Protein AF-A0A9J6AZJ3-F1 (afdb_monomer_lite)

Organism: Solanum commersonii (NCBI:txid4109)

Structure (mmCIF, N/CA/C/O backbone):
data_AF-A0A9J6AZJ3-F1
#
_entry.id   AF-A0A9J6AZJ3-F1
#
loop_
_atom_site.group_PDB
_atom_site.id
_atom_site.type_symbol
_atom_site.label_atom_id
_atom_site.label_alt_id
_atom_site.label_comp_id
_atom_site.label_asym_id
_atom_site.label_entity_id
_atom_site.label_seq_id
_atom_site.pdbx_PDB_ins_code
_atom_site.Cartn_x
_atom_site.Cartn_y
_atom_site.Cartn_z
_atom_site.occupancy
_atom_site.B_iso_or_equiv
_atom_site.auth_seq_id
_atom_site.auth_comp_id
_atom_site.auth_asym_id
_atom_site.auth_atom_id
_atom_site.pdbx_PDB_model_num
ATOM 1 N N . MET A 1 1 ? 7.565 -21.977 -27.885 1.00 36.78 1 MET A N 1
ATOM 2 C CA . MET A 1 1 ? 6.870 -21.571 -26.640 1.00 36.78 1 MET A CA 1
ATOM 3 C C . MET A 1 1 ? 7.866 -20.862 -25.716 1.00 36.78 1 MET A C 1
ATOM 5 O O . MET A 1 1 ? 8.269 -21.429 -24.714 1.00 36.78 1 MET A O 1
ATOM 9 N N . SER A 1 2 ? 8.315 -19.651 -26.075 1.00 43.94 2 SER A N 1
ATOM 10 C CA . SER A 1 2 ? 9.472 -18.985 -25.434 1.00 43.94 2 SER A CA 1
ATOM 11 C C . SER A 1 2 ? 9.348 -17.454 -25.307 1.00 43.94 2 SER A C 1
ATOM 13 O O . SER A 1 2 ? 10.350 -16.758 -25.223 1.00 43.94 2 SER A O 1
ATOM 15 N N . SER A 1 3 ? 8.142 -16.881 -25.289 1.00 39.78 3 SER A N 1
ATOM 16 C CA . SER A 1 3 ? 7.967 -15.424 -25.455 1.00 39.78 3 SER A CA 1
ATOM 17 C C . SER A 1 3 ? 7.805 -14.593 -24.172 1.00 39.78 3 SER A C 1
ATOM 19 O O . SER A 1 3 ? 7.549 -13.399 -24.273 1.00 39.78 3 SER A O 1
ATOM 21 N N . MET A 1 4 ? 7.960 -15.163 -22.971 1.00 44.62 4 MET A N 1
ATOM 22 C CA . MET A 1 4 ? 7.825 -14.402 -21.708 1.00 44.62 4 MET A CA 1
ATOM 23 C C . MET A 1 4 ? 9.117 -14.297 -20.886 1.00 44.62 4 MET A C 1
ATOM 25 O O . MET A 1 4 ? 9.082 -13.784 -19.776 1.00 44.62 4 MET A O 1
ATOM 29 N N . GLN A 1 5 ? 10.260 -14.757 -21.406 1.00 42.59 5 GLN A N 1
ATOM 30 C CA . GLN A 1 5 ? 11.508 -14.818 -20.630 1.00 42.59 5 GLN A CA 1
ATOM 31 C C . GLN A 1 5 ? 12.185 -13.452 -20.401 1.00 42.59 5 GLN A C 1
ATOM 33 O O 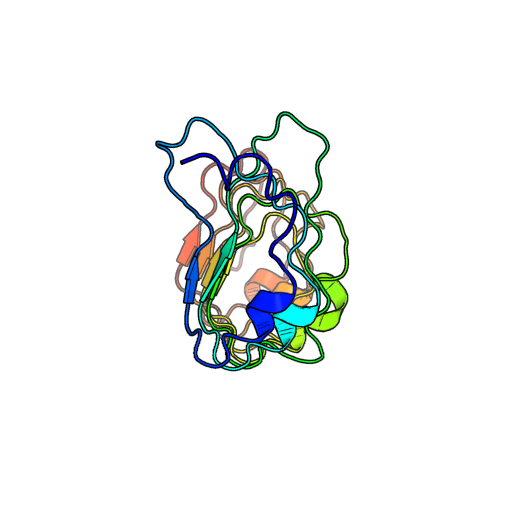. GLN A 1 5 ? 13.070 -13.373 -19.564 1.00 42.59 5 GLN A O 1
ATOM 38 N N . ASN A 1 6 ? 11.747 -12.380 -21.077 1.00 43.78 6 ASN A N 1
ATOM 39 C CA . ASN A 1 6 ? 12.399 -11.060 -21.039 1.00 43.78 6 ASN A CA 1
ATOM 40 C C . ASN A 1 6 ? 11.412 -9.880 -20.934 1.00 43.78 6 ASN A C 1
ATOM 42 O O . ASN A 1 6 ? 11.709 -8.792 -21.427 1.00 43.78 6 ASN A O 1
ATOM 46 N N . LEU A 1 7 ? 10.211 -10.062 -20.370 1.00 50.03 7 LEU A N 1
ATOM 47 C CA . LEU A 1 7 ? 9.269 -8.942 -20.240 1.00 50.03 7 LEU A CA 1
ATOM 48 C C . LEU A 1 7 ? 9.720 -8.010 -19.098 1.00 50.03 7 LEU A C 1
ATOM 50 O O . LEU A 1 7 ? 9.272 -8.135 -17.964 1.00 50.03 7 LEU A O 1
ATOM 54 N N . VAL A 1 8 ? 10.646 -7.101 -19.412 1.00 57.78 8 VAL A N 1
ATOM 55 C CA . VAL A 1 8 ? 11.137 -6.041 -18.508 1.00 57.78 8 VAL A CA 1
ATOM 56 C C . VAL A 1 8 ? 10.052 -4.976 -18.266 1.00 57.78 8 VAL A C 1
ATOM 58 O O . VAL A 1 8 ? 10.050 -4.289 -17.251 1.00 57.78 8 VAL A O 1
ATOM 61 N N . SER A 1 9 ? 9.074 -4.867 -19.171 1.00 63.97 9 SER A N 1
ATOM 62 C CA . SER A 1 9 ? 7.907 -3.994 -19.027 1.00 63.97 9 SER A CA 1
ATOM 63 C C . SER A 1 9 ? 6.681 -4.568 -19.738 1.00 63.97 9 SER A C 1
ATOM 65 O O . SER A 1 9 ? 6.786 -5.308 -20.720 1.00 63.97 9 SER A O 1
ATOM 67 N N . LEU A 1 10 ? 5.488 -4.228 -19.247 1.00 76.75 10 LEU A N 1
ATOM 68 C CA . LEU A 1 10 ? 4.247 -4.509 -19.970 1.00 76.75 10 LEU A CA 1
ATOM 69 C C . LEU A 1 10 ? 4.186 -3.659 -21.255 1.00 76.75 10 LEU A C 1
ATOM 71 O O . LEU A 1 10 ? 4.550 -2.482 -21.235 1.00 76.75 10 LEU A O 1
ATOM 75 N N . PRO A 1 11 ? 3.686 -4.196 -22.381 1.00 83.12 11 PRO A N 1
ATOM 76 C CA . PRO A 1 11 ? 3.602 -3.419 -23.608 1.00 83.12 11 PRO A CA 1
ATOM 77 C C . PRO A 1 11 ? 2.561 -2.304 -23.463 1.00 83.12 11 PRO A C 1
ATOM 79 O O . PRO A 1 11 ? 1.457 -2.536 -22.969 1.00 83.12 11 PRO A O 1
ATOM 82 N N . SER A 1 12 ? 2.853 -1.110 -23.986 1.00 85.62 12 SER A N 1
ATOM 83 C CA . SER A 1 12 ? 1.914 0.030 -23.989 1.00 85.62 12 SER A CA 1
ATOM 84 C C . SER A 1 12 ? 0.568 -0.292 -24.650 1.00 85.62 12 SER A C 1
ATOM 86 O O . SER A 1 12 ? -0.465 0.290 -24.323 1.00 85.62 12 SER A O 1
ATOM 88 N N . SER A 1 13 ? 0.541 -1.286 -25.542 1.00 87.50 13 SER A N 1
ATOM 89 C CA . SER A 1 13 ? -0.682 -1.805 -26.157 1.00 87.50 13 SER A CA 1
ATOM 90 C C . SER A 1 13 ? -1.691 -2.391 -25.162 1.00 87.50 13 SER A C 1
ATOM 92 O O . SER A 1 13 ? -2.865 -2.489 -25.518 1.00 87.50 13 SER A O 1
ATOM 94 N N . ILE A 1 14 ? -1.300 -2.697 -23.916 1.00 87.56 14 ILE A N 1
ATOM 95 C CA . ILE A 1 14 ? -2.221 -3.164 -22.870 1.00 87.56 14 ILE A CA 1
ATOM 96 C C . ILE A 1 14 ? -3.377 -2.185 -22.641 1.00 87.56 14 ILE A C 1
ATOM 98 O O . ILE A 1 14 ? -4.500 -2.608 -22.379 1.00 87.56 14 ILE A O 1
ATOM 102 N N . CYS A 1 15 ? -3.150 -0.885 -22.863 1.00 87.38 15 CYS A N 1
ATOM 103 C CA . CYS A 1 15 ? -4.178 0.147 -22.740 1.00 87.38 15 CYS A CA 1
ATOM 104 C C . CYS A 1 15 ? -5.331 0.013 -23.755 1.00 87.38 15 CYS A C 1
ATOM 106 O O . CYS A 1 15 ? -6.360 0.679 -23.590 1.00 87.38 15 CYS A O 1
ATOM 108 N N . LYS A 1 16 ? -5.182 -0.828 -24.792 1.00 92.00 16 LYS A N 1
ATOM 109 C CA . LYS A 1 16 ? -6.246 -1.180 -25.748 1.00 92.00 16 LYS A CA 1
ATOM 110 C C . LYS A 1 16 ? -7.289 -2.114 -25.129 1.00 92.00 16 LYS A C 1
ATOM 112 O O . LYS A 1 16 ? -8.418 -2.156 -25.610 1.00 92.00 16 LYS A O 1
ATOM 117 N N . LEU A 1 17 ? -6.960 -2.815 -24.041 1.00 90.56 17 LEU A N 1
ATOM 118 C CA . LEU A 1 17 ? -7.876 -3.701 -23.321 1.00 90.56 17 LEU A CA 1
ATOM 119 C C . LEU A 1 17 ? -8.845 -2.896 -22.435 1.00 90.56 17 LEU A C 1
ATOM 121 O O . LEU A 1 17 ? -8.870 -3.047 -21.220 1.00 90.56 17 LEU A O 1
ATOM 125 N N . LYS A 1 18 ? -9.675 -2.030 -23.029 1.00 90.69 18 LYS A N 1
ATOM 126 C CA . LYS A 1 18 ? -10.595 -1.129 -22.298 1.00 90.69 18 LYS A CA 1
ATOM 127 C C . LYS A 1 18 ? -11.630 -1.840 -21.422 1.00 90.69 18 LYS A C 1
ATOM 129 O O . LYS A 1 18 ? -12.216 -1.212 -20.546 1.00 90.69 18 LYS A O 1
ATOM 134 N N . GLY A 1 19 ? -11.871 -3.126 -21.670 1.00 91.50 19 GLY A N 1
ATOM 135 C CA . GLY A 1 19 ? -12.733 -3.983 -20.854 1.00 91.50 19 GLY A CA 1
ATOM 136 C C . GLY A 1 19 ? -12.018 -4.695 -19.704 1.00 91.50 19 GLY A C 1
ATOM 137 O O . GLY A 1 19 ? -12.670 -5.448 -18.989 1.00 91.50 19 GLY A O 1
ATOM 138 N N . LEU A 1 20 ? -10.704 -4.513 -19.534 1.00 93.25 20 LEU A N 1
ATOM 139 C CA . LEU A 1 20 ? -9.934 -5.230 -18.523 1.00 93.25 20 LEU A CA 1
ATOM 140 C C . LEU A 1 20 ? -10.343 -4.777 -17.118 1.00 93.25 20 LEU A C 1
ATOM 142 O O . LEU A 1 20 ? -10.210 -3.607 -16.773 1.00 93.25 20 LEU A O 1
ATOM 146 N N . VAL A 1 21 ? -10.840 -5.724 -16.320 1.00 94.88 21 VAL A N 1
ATOM 147 C CA . VAL A 1 21 ? -11.274 -5.486 -14.932 1.00 94.88 21 VAL A CA 1
ATOM 148 C C . VAL A 1 21 ? -10.217 -5.928 -13.927 1.00 94.88 21 VAL A C 1
ATOM 150 O O . VAL A 1 21 ? -10.098 -5.341 -12.856 1.00 94.88 21 VAL A O 1
ATOM 153 N N . LYS A 1 22 ? -9.438 -6.958 -14.253 1.00 91.31 22 LYS A N 1
ATOM 154 C CA . LYS A 1 22 ? -8.400 -7.496 -13.375 1.00 91.31 22 LYS A CA 1
ATOM 155 C C . LYS A 1 22 ? -7.139 -7.749 -14.186 1.00 91.31 22 LYS A C 1
ATOM 157 O O . LYS A 1 22 ? -7.208 -8.410 -15.222 1.00 91.31 22 LYS A O 1
ATOM 162 N N . LEU A 1 23 ? -6.010 -7.249 -13.704 1.00 89.50 23 LEU A N 1
ATOM 163 C CA . LEU A 1 23 ? -4.686 -7.552 -14.223 1.00 89.50 23 LEU A CA 1
ATOM 164 C C . LEU A 1 23 ? -3.863 -8.116 -13.073 1.00 89.50 23 LEU A C 1
ATOM 166 O O . LEU A 1 23 ? -3.432 -7.381 -12.193 1.00 89.50 23 LEU A O 1
ATOM 170 N N . ASN A 1 24 ? -3.695 -9.433 -13.083 1.00 84.69 24 ASN A N 1
ATOM 171 C CA . ASN A 1 24 ? -2.894 -10.127 -12.094 1.00 84.69 24 ASN A CA 1
ATOM 172 C C . ASN A 1 24 ? -1.576 -10.558 -12.743 1.00 84.69 24 ASN A C 1
ATOM 174 O O . ASN A 1 24 ? -1.576 -11.403 -13.644 1.00 84.69 24 ASN A O 1
ATOM 178 N N . LEU A 1 25 ? -0.474 -9.950 -12.310 1.00 77.62 25 LEU A N 1
ATOM 179 C CA . LEU A 1 25 ? 0.874 -10.299 -12.763 1.00 77.62 25 LEU A CA 1
ATOM 180 C C . LEU A 1 25 ? 1.596 -11.199 -11.756 1.00 77.62 25 LEU A C 1
ATOM 182 O O . LEU A 1 25 ? 2.684 -11.687 -12.051 1.00 77.62 25 LEU A O 1
ATOM 186 N N . TRP A 1 26 ? 0.975 -11.488 -10.614 1.00 66.62 26 TRP A N 1
ATOM 187 C CA . TRP A 1 26 ? 1.428 -12.463 -9.632 1.00 66.62 26 TRP A CA 1
ATOM 188 C C . TRP A 1 26 ? 1.253 -13.876 -10.198 1.00 66.62 26 TRP A C 1
ATOM 190 O O . TRP A 1 26 ? 0.279 -14.581 -9.931 1.00 66.62 26 TRP A O 1
ATOM 200 N N . LYS A 1 27 ? 2.181 -14.309 -11.058 1.00 55.41 27 LYS A N 1
ATOM 201 C CA . LYS A 1 27 ? 2.142 -15.661 -11.619 1.00 55.41 27 LYS A CA 1
ATOM 202 C C . LYS A 1 27 ? 3.100 -16.595 -10.889 1.00 55.41 27 LYS A C 1
ATOM 204 O O . LYS A 1 27 ? 4.290 -16.626 -11.163 1.00 55.41 27 LYS A O 1
ATOM 209 N N . ASN A 1 28 ? 2.485 -17.404 -10.024 1.00 42.84 28 ASN A N 1
ATOM 210 C CA . ASN A 1 28 ? 2.885 -18.721 -9.533 1.00 42.84 28 ASN A CA 1
ATOM 211 C C . ASN A 1 28 ? 4.324 -18.849 -9.017 1.00 42.84 28 ASN A C 1
ATOM 213 O O . ASN A 1 28 ? 5.252 -19.049 -9.793 1.00 42.84 28 ASN A O 1
ATOM 217 N N . TRP A 1 29 ? 4.448 -18.967 -7.693 1.00 45.16 29 TRP A N 1
ATOM 218 C CA . TRP A 1 29 ? 5.600 -19.477 -6.926 1.00 45.16 29 TRP A CA 1
ATOM 219 C C . TRP A 1 29 ? 6.295 -20.742 -7.493 1.00 45.16 29 TRP A C 1
ATOM 221 O O . TRP A 1 29 ? 7.364 -21.123 -7.029 1.00 45.16 29 TRP A O 1
ATOM 231 N N . ARG A 1 30 ? 5.695 -21.406 -8.493 1.00 44.66 30 ARG A N 1
ATOM 232 C CA . ARG A 1 30 ? 6.240 -22.551 -9.239 1.00 44.66 30 ARG A CA 1
ATOM 233 C C . ARG A 1 30 ? 7.089 -22.186 -10.461 1.00 44.66 30 ARG A C 1
ATOM 235 O O . ARG A 1 30 ? 7.741 -23.071 -11.008 1.00 44.66 30 ARG A O 1
ATOM 242 N N . SER A 1 31 ? 7.075 -20.938 -10.928 1.00 49.56 31 SER A N 1
ATOM 243 C CA . SER A 1 31 ? 7.976 -20.500 -11.994 1.00 49.56 31 SER A CA 1
ATOM 244 C C . SER A 1 31 ? 9.325 -20.146 -11.379 1.00 49.56 31 SER A C 1
ATOM 246 O O . SER A 1 31 ? 9.439 -19.175 -10.641 1.00 49.56 31 SER A O 1
ATOM 248 N N . LEU A 1 32 ? 10.357 -20.924 -11.704 1.00 47.22 32 LEU A N 1
ATOM 249 C CA . LEU A 1 32 ? 11.744 -20.693 -11.280 1.00 47.22 32 LEU A CA 1
ATOM 250 C C . LEU A 1 32 ? 12.325 -19.357 -11.774 1.00 47.22 32 LEU A C 1
ATOM 252 O O . LEU A 1 32 ? 13.426 -19.000 -11.369 1.00 47.22 32 LEU A O 1
ATOM 256 N N . MET A 1 33 ? 11.609 -18.633 -12.639 1.00 49.91 33 MET A N 1
ATOM 257 C CA . MET A 1 33 ? 12.060 -17.383 -13.242 1.00 49.91 33 MET A CA 1
ATOM 258 C C . MET A 1 33 ? 11.192 -16.212 -12.753 1.00 49.91 33 MET A C 1
ATOM 260 O O . MET A 1 33 ? 9.985 -16.222 -13.025 1.00 49.91 33 MET A O 1
ATOM 264 N N . PRO A 1 34 ? 11.772 -15.221 -12.047 1.00 50.28 34 PRO A N 1
ATOM 265 C CA . PRO A 1 34 ? 11.069 -14.003 -11.659 1.00 50.28 34 PRO A CA 1
ATOM 266 C C . PRO A 1 34 ? 10.686 -13.186 -12.899 1.00 50.28 34 PRO A C 1
ATOM 268 O O . PRO A 1 34 ? 11.420 -13.140 -13.888 1.00 50.28 34 PRO A O 1
ATOM 271 N N . THR A 1 35 ? 9.526 -12.533 -12.854 1.00 52.38 35 THR A N 1
ATOM 272 C CA . THR A 1 35 ? 9.121 -11.596 -13.909 1.00 52.38 35 THR A CA 1
ATOM 273 C C . THR A 1 35 ? 9.837 -10.279 -13.647 1.00 52.38 35 THR A C 1
ATOM 275 O O . THR A 1 35 ? 9.545 -9.651 -12.643 1.00 52.38 35 THR A O 1
ATOM 278 N N . LEU A 1 36 ? 10.735 -9.831 -14.526 1.00 57.22 36 LEU A N 1
ATOM 279 C CA . LEU A 1 36 ? 11.531 -8.600 -14.354 1.00 57.22 36 LEU A CA 1
ATOM 280 C C . LEU A 1 36 ? 10.749 -7.300 -14.637 1.00 57.22 36 LEU A C 1
ATOM 282 O O . LEU A 1 36 ? 11.352 -6.308 -15.038 1.00 57.22 36 LEU A O 1
ATOM 286 N N . ILE A 1 37 ? 9.416 -7.288 -14.489 1.00 65.38 37 ILE A N 1
ATOM 287 C CA . ILE A 1 37 ? 8.629 -6.065 -14.703 1.00 65.38 37 ILE A CA 1
ATOM 288 C C . ILE A 1 37 ? 8.991 -5.075 -13.600 1.00 65.38 37 ILE A C 1
ATOM 290 O O . ILE A 1 37 ? 8.469 -5.166 -12.493 1.00 65.38 37 ILE A O 1
ATOM 294 N N . SER A 1 38 ? 9.881 -4.145 -13.923 1.00 69.94 38 SER A N 1
ATOM 295 C CA . SER A 1 38 ? 10.287 -3.042 -13.053 1.00 69.94 38 SER A CA 1
ATOM 296 C C . SER A 1 38 ? 9.446 -1.790 -13.285 1.00 69.94 38 SER A C 1
ATOM 298 O O . SER A 1 38 ? 9.458 -0.879 -12.469 1.00 69.94 38 SER A O 1
ATOM 300 N N . GLN A 1 39 ? 8.703 -1.724 -14.394 1.00 77.38 39 GLN A N 1
ATOM 301 C CA . GLN A 1 39 ? 7.849 -0.582 -14.703 1.00 77.38 39 GLN A CA 1
ATOM 302 C C . GLN A 1 39 ? 6.688 -0.986 -15.629 1.00 77.38 39 GLN A C 1
ATOM 304 O O . GLN A 1 39 ? 6.921 -1.463 -16.749 1.00 77.38 39 GLN A O 1
ATOM 309 N N . PRO A 1 40 ? 5.415 -0.799 -15.226 1.00 84.25 40 PRO A N 1
ATOM 310 C CA . PRO A 1 40 ? 4.307 -0.833 -16.171 1.00 84.25 40 PRO A CA 1
ATOM 311 C C . PRO A 1 40 ? 4.329 0.429 -17.057 1.00 84.25 40 PRO A C 1
ATOM 313 O O . PRO A 1 40 ? 4.780 1.492 -16.629 1.00 84.25 40 PRO A O 1
ATOM 316 N N . PRO A 1 41 ? 3.821 0.362 -18.299 1.00 86.38 41 PRO A N 1
ATOM 317 C CA . PRO A 1 41 ? 3.812 1.506 -19.197 1.00 86.38 41 PRO A CA 1
ATOM 318 C C . PRO A 1 41 ? 2.878 2.578 -18.637 1.00 86.38 41 PRO A C 1
ATOM 320 O O . PRO A 1 41 ? 1.776 2.248 -18.208 1.00 86.38 41 PRO A O 1
ATOM 323 N N . SER A 1 42 ? 3.238 3.859 -18.748 1.00 87.50 42 SER A N 1
ATOM 324 C CA . SER A 1 42 ? 2.389 4.980 -18.297 1.00 87.50 42 SER A CA 1
ATOM 325 C C . SER A 1 42 ? 0.957 4.901 -18.836 1.00 87.50 42 SER A C 1
ATOM 327 O O . SER A 1 42 ? -0.001 5.190 -18.136 1.00 87.50 42 SER A O 1
ATOM 329 N N . SER A 1 43 ? 0.776 4.380 -20.053 1.00 90.25 43 SER A N 1
ATOM 330 C CA . SER A 1 43 ? -0.541 4.145 -20.661 1.00 90.25 43 SER A CA 1
ATOM 331 C C . SER A 1 43 ? -1.475 3.203 -19.881 1.00 90.25 43 SER A C 1
ATOM 333 O O . SER A 1 43 ? -2.670 3.171 -20.193 1.00 90.25 43 SER A O 1
ATOM 335 N N . ILE A 1 44 ? -0.971 2.448 -18.893 1.00 89.88 44 ILE A N 1
ATOM 336 C CA . ILE A 1 44 ? -1.780 1.597 -18.009 1.00 89.88 44 ILE A CA 1
ATOM 337 C C . ILE A 1 44 ? -2.860 2.411 -17.295 1.00 89.88 44 ILE A C 1
ATOM 339 O O . ILE A 1 44 ? -3.953 1.891 -17.077 1.00 89.88 44 ILE A O 1
ATOM 343 N N . VAL A 1 45 ? -2.611 3.708 -17.062 1.00 90.81 45 VAL A N 1
ATOM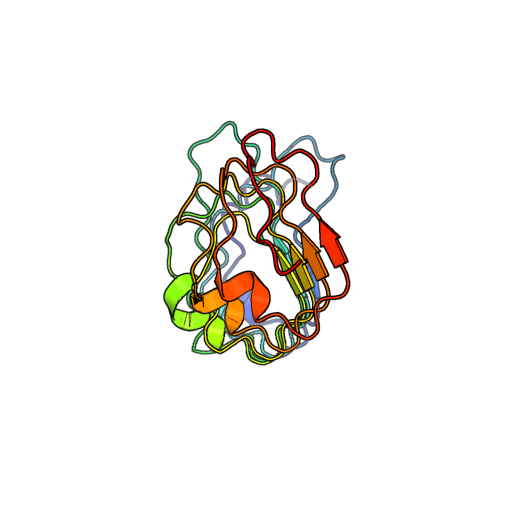 344 C CA . VAL A 1 45 ? -3.574 4.608 -16.418 1.00 90.81 45 VAL A CA 1
ATOM 345 C C . VAL A 1 45 ? -4.899 4.696 -17.166 1.00 90.81 45 VAL A C 1
ATOM 347 O O . VAL A 1 45 ? -5.960 4.849 -16.577 1.00 90.81 45 VAL A O 1
ATOM 350 N N . ARG A 1 46 ? -4.877 4.476 -18.485 1.00 92.44 46 ARG A N 1
ATOM 351 C CA . ARG A 1 46 ? -6.062 4.546 -19.352 1.00 92.44 46 ARG A CA 1
ATOM 352 C C . ARG A 1 46 ? -7.003 3.343 -19.211 1.00 92.44 46 ARG A C 1
ATOM 354 O O . ARG A 1 46 ? -7.948 3.227 -20.005 1.00 92.44 46 ARG A O 1
ATOM 361 N N . LEU A 1 47 ? -6.727 2.410 -18.299 1.00 93.31 47 LEU A N 1
ATOM 362 C CA . LEU A 1 47 ? -7.562 1.248 -17.993 1.00 93.31 47 LEU A CA 1
ATOM 363 C C . LEU A 1 47 ? -8.590 1.588 -16.905 1.00 93.31 47 LEU A C 1
ATOM 365 O O . LEU A 1 47 ? -8.624 0.985 -15.843 1.00 93.31 47 LEU A O 1
ATOM 369 N N . ASN A 1 48 ? -9.491 2.526 -17.193 1.00 90.94 48 ASN A N 1
ATOM 370 C CA . ASN A 1 48 ? -10.442 3.061 -16.208 1.00 90.94 48 ASN A CA 1
ATOM 371 C C . ASN A 1 48 ? -11.544 2.085 -15.754 1.00 90.94 48 ASN A C 1
ATOM 373 O O . ASN A 1 48 ? -12.387 2.474 -14.960 1.00 90.94 48 ASN A O 1
ATOM 377 N N . LYS A 1 49 ? -11.567 0.839 -16.249 1.00 93.94 49 LYS A N 1
ATOM 378 C CA . LYS A 1 49 ? -12.427 -0.244 -15.729 1.00 93.94 49 LYS A CA 1
ATOM 379 C C . LYS A 1 49 ? -11.672 -1.226 -14.832 1.00 93.94 49 LYS A C 1
ATOM 381 O O . LYS A 1 49 ? -12.291 -2.144 -14.289 1.00 93.94 49 LYS A O 1
ATOM 386 N N . LEU A 1 50 ? -10.355 -1.062 -14.712 1.00 95.56 50 LEU A N 1
ATOM 387 C CA . LEU A 1 50 ? -9.503 -1.923 -13.914 1.00 95.56 50 LEU A CA 1
ATOM 388 C C . LEU A 1 50 ? -9.837 -1.710 -12.440 1.00 95.56 50 LEU A C 1
ATOM 390 O O . LEU A 1 50 ? -9.808 -0.586 -11.958 1.00 95.56 50 LEU A O 1
ATOM 394 N N . LYS A 1 51 ? -10.178 -2.799 -11.756 1.00 94.25 51 LYS A N 1
ATOM 395 C CA . LYS A 1 51 ? -10.505 -2.841 -10.327 1.00 94.25 51 LYS A CA 1
ATOM 396 C C . LYS A 1 51 ? -9.405 -3.494 -9.505 1.00 94.25 51 LYS A C 1
ATOM 398 O O . LYS A 1 51 ? -9.280 -3.185 -8.330 1.00 94.25 51 LYS A O 1
ATOM 403 N N . LEU A 1 52 ? -8.641 -4.401 -10.109 1.00 91.06 52 LEU A N 1
ATOM 404 C CA . LEU A 1 52 ? -7.547 -5.110 -9.456 1.00 91.06 52 LEU A CA 1
ATOM 405 C C . LEU A 1 52 ? -6.304 -5.045 -10.331 1.00 91.06 52 LEU A C 1
ATOM 407 O O . LEU A 1 52 ? -6.357 -5.435 -11.504 1.00 91.06 52 LEU A O 1
ATOM 411 N N . LEU A 1 53 ? -5.208 -4.592 -9.738 1.00 90.38 53 LEU A N 1
ATOM 412 C CA . LEU A 1 53 ? -3.889 -4.546 -10.344 1.00 90.38 53 LEU A CA 1
ATOM 413 C C . LEU A 1 53 ? -2.870 -5.094 -9.346 1.00 90.38 53 LEU A C 1
ATOM 415 O O . LEU A 1 53 ? -2.683 -4.515 -8.282 1.00 90.38 53 LEU A O 1
ATOM 419 N N . THR A 1 54 ? -2.222 -6.203 -9.689 1.00 84.06 54 THR A N 1
ATOM 420 C CA . THR A 1 54 ? -1.169 -6.796 -8.852 1.00 84.06 54 THR A CA 1
ATOM 421 C C . THR A 1 54 ? 0.101 -7.000 -9.659 1.00 84.06 54 THR A C 1
ATOM 423 O O . THR A 1 54 ? 0.038 -7.353 -10.845 1.00 84.06 54 THR A O 1
ATOM 426 N N . PHE A 1 55 ? 1.248 -6.798 -9.016 1.00 78.44 55 PHE A N 1
ATOM 427 C CA . PHE A 1 55 ? 2.571 -7.014 -9.599 1.00 78.44 55 PHE A CA 1
ATOM 428 C C . PHE A 1 55 ? 3.255 -8.258 -9.025 1.00 78.44 55 PHE A C 1
ATOM 430 O O . PHE A 1 55 ? 2.859 -8.792 -7.996 1.00 78.44 55 PHE A O 1
ATOM 437 N N . ALA A 1 56 ? 4.232 -8.791 -9.762 1.00 66.50 56 ALA A N 1
ATOM 438 C CA . ALA A 1 56 ? 4.955 -9.999 -9.373 1.00 66.50 56 ALA A CA 1
ATOM 439 C C . ALA A 1 56 ? 6.115 -9.677 -8.426 1.00 66.50 56 ALA A C 1
ATOM 441 O O . ALA A 1 56 ? 6.783 -8.661 -8.602 1.00 66.50 56 ALA A O 1
ATOM 442 N N . LYS A 1 57 ? 6.433 -10.623 -7.537 1.00 62.25 57 LYS A N 1
ATOM 443 C CA . LYS A 1 57 ? 7.624 -10.577 -6.688 1.00 62.25 57 LYS A CA 1
ATOM 444 C C . LYS A 1 57 ? 8.915 -10.473 -7.499 1.00 62.25 57 LYS A C 1
ATOM 446 O O . LYS A 1 57 ? 9.234 -11.384 -8.274 1.00 62.25 57 LYS A O 1
ATOM 451 N N . GLN A 1 58 ? 9.681 -9.407 -7.272 1.00 59.88 58 GLN A N 1
ATOM 452 C CA . GLN A 1 58 ? 11.071 -9.327 -7.716 1.00 59.88 58 GLN A CA 1
ATOM 453 C C . GLN A 1 58 ? 11.945 -10.100 -6.723 1.00 59.88 58 GLN A C 1
ATOM 455 O O . GLN A 1 58 ? 11.876 -9.893 -5.513 1.00 59.88 58 GLN A O 1
ATOM 460 N N . LYS A 1 59 ? 12.773 -11.036 -7.205 1.00 55.22 59 LYS A N 1
ATOM 461 C CA . LYS A 1 59 ? 13.769 -11.676 -6.334 1.00 55.22 59 LYS A CA 1
ATOM 462 C C . LYS A 1 59 ? 14.783 -10.604 -5.921 1.00 55.22 59 LYS A C 1
ATOM 464 O O . LYS A 1 59 ? 15.460 -10.049 -6.780 1.00 55.22 59 LYS A O 1
ATOM 469 N N . SER A 1 60 ? 14.897 -10.385 -4.612 1.00 52.06 60 SER A N 1
ATOM 470 C CA . SER A 1 60 ? 15.752 -9.419 -3.893 1.00 52.06 60 SER A CA 1
ATOM 471 C C . SER A 1 60 ? 17.262 -9.438 -4.232 1.00 52.06 60 SER A C 1
ATOM 473 O O . SER A 1 60 ? 18.046 -8.755 -3.580 1.00 52.06 60 SER A O 1
ATOM 475 N N . GLU A 1 61 ? 17.715 -10.216 -5.215 1.00 52.97 61 GLU A N 1
ATOM 476 C CA . GLU A 1 61 ? 19.138 -10.395 -5.532 1.00 52.97 61 GLU A CA 1
ATOM 477 C C . GLU A 1 61 ? 19.680 -9.352 -6.526 1.00 52.97 61 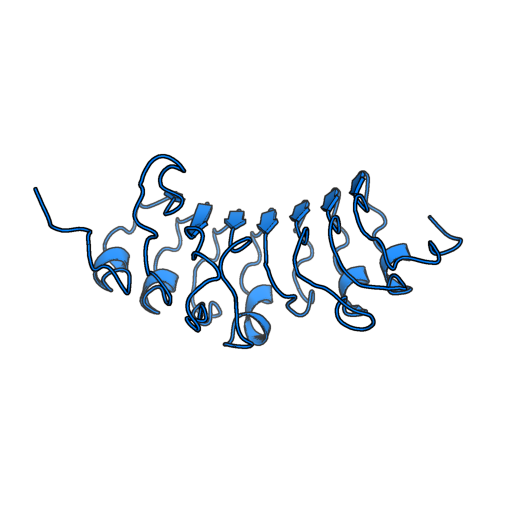GLU A C 1
ATOM 479 O O . GLU A 1 61 ? 20.893 -9.170 -6.619 1.00 52.97 61 GLU A O 1
ATOM 484 N N . ALA A 1 62 ? 18.815 -8.634 -7.251 1.00 53.28 62 ALA A N 1
ATOM 485 C CA . ALA A 1 62 ? 19.232 -7.631 -8.228 1.00 53.28 62 ALA A CA 1
ATOM 486 C C . ALA A 1 62 ? 18.753 -6.231 -7.824 1.00 53.28 62 ALA A C 1
ATOM 488 O O . ALA A 1 62 ? 17.615 -6.059 -7.404 1.00 53.28 62 ALA A O 1
ATOM 489 N N . ARG A 1 63 ? 19.622 -5.227 -8.007 1.00 57.19 63 ARG A N 1
ATOM 490 C CA . ARG A 1 63 ? 19.397 -3.777 -7.816 1.00 57.19 63 ARG A CA 1
ATOM 491 C C . ARG A 1 63 ? 18.357 -3.193 -8.793 1.00 57.19 63 ARG A C 1
ATOM 493 O O . ARG A 1 63 ? 18.601 -2.170 -9.428 1.00 57.19 63 ARG A O 1
ATOM 500 N N . VAL A 1 64 ? 17.251 -3.890 -9.009 1.00 60.09 64 VAL A N 1
ATOM 501 C CA . VAL A 1 64 ? 16.175 -3.475 -9.900 1.00 60.09 64 VAL A CA 1
ATOM 502 C C . VAL A 1 64 ? 15.076 -2.921 -9.017 1.00 60.09 64 VAL A C 1
ATOM 504 O O . VAL A 1 64 ? 14.433 -3.651 -8.266 1.00 60.09 64 VAL A O 1
ATOM 507 N N . TYR A 1 65 ? 14.918 -1.609 -9.080 1.00 68.31 65 TYR A N 1
ATOM 508 C CA . TYR A 1 65 ? 13.849 -0.912 -8.394 1.00 68.31 65 TYR A CA 1
ATOM 509 C C . TYR A 1 65 ? 12.600 -0.891 -9.259 1.00 68.31 65 TYR A C 1
ATOM 511 O O . TYR A 1 65 ? 12.697 -0.835 -10.492 1.00 68.31 65 TYR A O 1
ATOM 519 N N . PHE A 1 66 ? 11.439 -0.923 -8.620 1.00 73.88 66 PHE A N 1
ATOM 520 C CA . PHE A 1 66 ? 10.175 -0.790 -9.318 1.00 73.88 66 PHE A CA 1
ATOM 521 C C . PHE A 1 66 ? 9.691 0.655 -9.303 1.00 73.88 66 PHE A C 1
ATOM 523 O O . PHE A 1 66 ? 9.653 1.305 -8.260 1.00 73.88 66 PHE A O 1
ATOM 530 N N . VAL A 1 67 ? 9.286 1.144 -10.472 1.00 77.75 67 VAL A N 1
ATOM 531 C CA . VAL A 1 67 ? 8.739 2.487 -10.661 1.00 77.75 67 VAL A CA 1
ATOM 532 C C . VAL A 1 67 ? 7.309 2.352 -11.155 1.00 77.75 67 VAL A C 1
ATOM 534 O O . VAL A 1 67 ? 7.059 1.904 -12.277 1.00 77.75 67 VAL A O 1
ATOM 537 N N . PHE A 1 68 ? 6.356 2.756 -10.322 1.00 81.50 68 PHE A N 1
ATOM 538 C CA . PHE A 1 68 ? 4.955 2.828 -10.71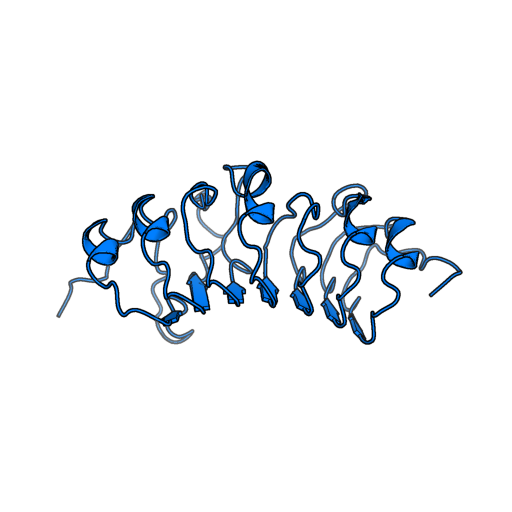6 1.00 81.50 68 PHE A CA 1
ATOM 539 C C . PHE A 1 68 ? 4.648 4.206 -11.330 1.00 81.50 68 PHE A C 1
ATOM 541 O O . PHE A 1 68 ? 5.116 5.216 -10.808 1.00 81.50 68 PHE A O 1
ATOM 548 N N . PRO A 1 69 ? 3.908 4.288 -12.450 1.00 84.56 69 PRO A N 1
ATOM 549 C CA . PRO A 1 69 ? 3.618 5.555 -13.109 1.00 84.56 69 PRO A CA 1
ATOM 550 C C . PRO A 1 69 ? 2.673 6.419 -12.270 1.00 84.56 69 PRO A C 1
ATOM 552 O O . PRO A 1 69 ? 1.822 5.894 -11.555 1.00 84.56 69 PRO A O 1
ATOM 555 N N . ARG A 1 70 ? 2.769 7.741 -12.454 1.00 84.00 70 ARG A N 1
ATOM 556 C CA . ARG A 1 70 ? 1.781 8.710 -11.956 1.00 84.00 70 ARG A CA 1
ATOM 557 C C . ARG A 1 70 ? 0.371 8.323 -12.391 1.00 84.00 70 ARG A C 1
ATOM 559 O O . ARG A 1 70 ? 0.172 7.920 -13.539 1.00 84.00 70 ARG A O 1
ATOM 566 N N . VAL A 1 71 ? -0.587 8.442 -11.475 1.00 85.31 71 VAL A N 1
ATOM 567 C CA . VAL A 1 71 ? -1.969 7.956 -11.646 1.00 85.31 71 VAL A CA 1
ATOM 568 C C . VAL A 1 71 ? -3.022 9.061 -11.688 1.00 85.31 71 VAL A C 1
ATOM 570 O O . VAL A 1 71 ? -4.195 8.761 -11.882 1.00 85.31 71 VAL A O 1
ATOM 573 N N . ASN A 1 72 ? -2.622 10.327 -11.596 1.00 83.69 72 ASN A N 1
ATOM 574 C CA . ASN A 1 72 ? -3.515 11.490 -11.634 1.00 83.69 72 ASN A CA 1
ATOM 575 C C . ASN A 1 72 ? -4.490 11.537 -12.832 1.00 83.69 72 ASN A C 1
ATOM 577 O O . ASN A 1 72 ? -5.570 12.115 -12.735 1.00 83.69 72 ASN A O 1
ATOM 581 N N . GLU A 1 73 ? -4.157 10.904 -13.960 1.00 86.56 73 GLU A N 1
ATOM 582 C CA . GLU A 1 73 ? -4.997 10.883 -15.168 1.00 86.56 73 GLU A CA 1
ATOM 583 C C . GLU A 1 73 ? -5.869 9.619 -15.343 1.00 86.56 73 GLU A C 1
ATOM 585 O O . GLU A 1 73 ? -6.554 9.480 -16.366 1.00 86.56 73 GLU A O 1
ATOM 590 N N . GLY A 1 74 ? -5.859 8.658 -14.412 1.00 90.00 74 GLY A N 1
ATOM 591 C CA . GLY A 1 74 ? -6.624 7.425 -14.612 1.00 90.00 74 GLY A CA 1
ATOM 592 C C . GLY A 1 74 ? -6.603 6.413 -13.471 1.00 90.00 74 GLY A C 1
ATOM 593 O O . GLY A 1 74 ? -6.300 6.729 -12.334 1.00 90.00 74 GLY A O 1
ATOM 594 N N . LEU A 1 75 ? -6.998 5.170 -13.772 1.00 90.94 75 LEU A N 1
ATOM 595 C CA . LEU A 1 75 ? -7.228 4.104 -12.773 1.00 90.94 75 LEU A CA 1
ATOM 596 C C . LEU A 1 75 ? -8.273 4.457 -11.701 1.00 90.94 75 LEU A C 1
ATOM 598 O O . LEU A 1 75 ? -8.319 3.822 -10.657 1.00 90.94 75 LEU A O 1
ATOM 602 N N . PHE A 1 76 ? -9.193 5.383 -11.983 1.00 89.12 76 PHE A N 1
ATOM 603 C CA . PHE A 1 76 ? -10.195 5.843 -11.010 1.00 89.12 76 PHE A CA 1
ATOM 604 C C . PHE A 1 76 ? -11.126 4.745 -10.465 1.00 89.12 76 PHE A C 1
ATOM 606 O O . PHE A 1 76 ? -11.745 4.933 -9.425 1.00 89.12 76 PHE A O 1
ATOM 613 N N . SER A 1 77 ? -11.247 3.607 -11.162 1.00 92.94 77 SER A N 1
ATOM 614 C CA . SER A 1 77 ? -12.030 2.442 -10.706 1.00 92.94 77 SER A CA 1
ATOM 615 C C . SER A 1 77 ? -11.212 1.405 -9.933 1.00 92.94 77 SER A C 1
ATOM 617 O O . SER A 1 77 ? -11.755 0.350 -9.586 1.00 92.94 77 SER A O 1
ATOM 619 N N . LEU A 1 78 ? -9.918 1.648 -9.718 1.00 92.88 78 LEU A N 1
ATOM 620 C CA . LEU A 1 78 ? -9.041 0.704 -9.048 1.00 92.88 78 LEU A CA 1
ATOM 621 C C . LEU A 1 78 ? -9.444 0.602 -7.579 1.00 92.88 78 LEU A C 1
ATOM 623 O O . LEU A 1 78 ? -9.516 1.606 -6.884 1.00 92.88 78 LEU A O 1
ATOM 627 N N . LYS A 1 79 ? -9.726 -0.626 -7.143 1.00 91.62 79 LYS A N 1
ATOM 628 C CA . LYS A 1 79 ? -10.121 -0.964 -5.772 1.00 91.62 79 LYS A CA 1
ATOM 629 C C . LYS A 1 79 ? -9.011 -1.681 -5.022 1.00 91.62 79 LYS A C 1
ATOM 631 O O . LYS A 1 79 ? -8.900 -1.536 -3.818 1.00 91.62 79 LYS A O 1
ATOM 636 N N . HIS A 1 80 ? -8.210 -2.466 -5.735 1.00 90.31 80 HIS A N 1
ATOM 637 C CA . HIS A 1 80 ? -7.142 -3.270 -5.166 1.00 90.31 80 HIS A CA 1
ATOM 638 C C . HIS A 1 80 ? -5.852 -3.026 -5.946 1.00 90.31 80 HIS A C 1
ATOM 640 O O . HIS A 1 80 ? -5.791 -3.326 -7.147 1.00 90.31 80 HIS A O 1
ATOM 646 N N . LEU A 1 81 ? -4.832 -2.528 -5.252 1.00 87.94 81 LEU A N 1
ATOM 647 C CA . LEU A 1 81 ? -3.473 -2.374 -5.759 1.00 87.94 81 LEU A CA 1
ATOM 648 C C . LEU A 1 81 ? -2.505 -3.148 -4.864 1.00 87.94 81 LEU A C 1
ATOM 650 O O . LEU A 1 81 ? -2.388 -2.839 -3.684 1.00 87.94 81 LEU A O 1
ATOM 654 N N . ASP A 1 82 ? -1.810 -4.130 -5.435 1.00 83.88 82 ASP A N 1
ATOM 655 C CA . ASP A 1 82 ? -0.795 -4.904 -4.715 1.00 83.88 82 ASP A CA 1
ATOM 656 C C . ASP A 1 82 ? 0.598 -4.706 -5.321 1.00 83.88 82 ASP A C 1
ATOM 658 O O . ASP A 1 82 ? 0.852 -5.066 -6.481 1.00 83.88 82 ASP A O 1
ATOM 662 N N . LEU A 1 83 ? 1.477 -4.123 -4.508 1.00 80.06 83 LEU A N 1
ATOM 663 C CA . LEU A 1 83 ? 2.882 -3.823 -4.762 1.00 80.06 83 LEU A CA 1
ATOM 664 C C . LEU A 1 83 ? 3.802 -4.375 -3.651 1.00 80.06 83 LEU A C 1
ATOM 666 O O . LEU A 1 83 ? 4.969 -3.985 -3.598 1.00 80.06 83 LEU A O 1
ATOM 670 N N . SER A 1 84 ? 3.308 -5.280 -2.794 1.00 72.00 84 SER A N 1
ATOM 671 C CA . SER A 1 84 ? 3.980 -5.783 -1.572 1.00 72.00 84 SER A CA 1
ATOM 672 C C . SER A 1 84 ? 5.362 -6.417 -1.787 1.00 72.00 84 SER A C 1
ATOM 674 O O . SER A 1 84 ? 6.161 -6.511 -0.865 1.00 72.00 84 SER A O 1
ATOM 676 N N . ASP A 1 85 ? 5.712 -6.788 -3.017 1.00 70.38 85 ASP A N 1
ATOM 677 C CA . ASP A 1 85 ? 7.001 -7.401 -3.353 1.00 70.38 85 ASP A CA 1
ATOM 678 C C . ASP A 1 85 ? 7.748 -6.656 -4.487 1.00 70.38 85 ASP A C 1
ATOM 680 O O . ASP A 1 85 ? 8.502 -7.261 -5.264 1.00 70.38 85 ASP A O 1
ATOM 684 N N . CYS A 1 86 ? 7.508 -5.348 -4.641 1.00 69.88 86 CYS A N 1
ATOM 685 C CA . CYS A 1 86 ? 8.026 -4.582 -5.778 1.00 69.88 86 CYS A CA 1
ATOM 686 C C . CYS A 1 86 ? 9.389 -3.897 -5.569 1.00 69.88 86 CYS A C 1
ATOM 688 O O . CYS A 1 86 ? 9.963 -3.488 -6.565 1.00 69.88 86 CYS A O 1
ATOM 690 N N . ASN A 1 87 ? 9.979 -3.807 -4.370 1.00 69.12 87 ASN A N 1
ATOM 691 C CA . ASN A 1 87 ? 11.215 -3.019 -4.151 1.00 69.12 87 ASN A CA 1
ATOM 692 C C . ASN A 1 87 ? 11.094 -1.607 -4.769 1.00 69.12 87 ASN A C 1
ATOM 694 O O . ASN A 1 87 ? 11.860 -1.219 -5.663 1.00 69.12 87 ASN A O 1
ATOM 698 N N . LEU A 1 88 ? 10.024 -0.907 -4.379 1.00 67.44 88 LEU A N 1
ATOM 699 C CA . LEU A 1 88 ? 9.731 0.450 -4.831 1.00 67.44 88 LEU A CA 1
ATOM 700 C C . LEU A 1 88 ? 10.913 1.372 -4.505 1.00 67.44 88 LEU A C 1
ATOM 702 O O . LEU A 1 88 ? 11.554 1.211 -3.479 1.00 67.44 88 LEU A O 1
ATOM 706 N N . ILE A 1 89 ? 11.207 2.317 -5.393 1.00 61.53 89 ILE A N 1
ATOM 707 C CA . ILE A 1 89 ? 11.915 3.546 -5.014 1.00 61.53 89 ILE A CA 1
ATOM 708 C C . ILE A 1 89 ? 10.927 4.684 -5.121 1.00 61.53 89 ILE A C 1
ATOM 710 O O . ILE A 1 89 ? 10.016 4.606 -5.948 1.00 61.53 89 ILE A O 1
ATOM 714 N N . ASP A 1 90 ? 11.143 5.718 -4.313 1.00 54.81 90 ASP A N 1
ATOM 715 C CA . ASP A 1 90 ? 10.492 7.030 -4.328 1.00 54.81 90 ASP A CA 1
ATOM 716 C C . ASP A 1 90 ? 10.361 7.616 -5.757 1.00 54.81 90 ASP A C 1
ATOM 718 O O . ASP A 1 90 ? 11.157 8.425 -6.229 1.00 54.81 90 ASP A O 1
ATOM 722 N N . GLY A 1 91 ? 9.399 7.089 -6.512 1.00 47.06 91 GLY A N 1
ATOM 723 C CA . GLY A 1 91 ? 9.344 7.139 -7.973 1.00 47.06 91 GLY A CA 1
ATOM 724 C C . GLY A 1 91 ? 7.988 7.591 -8.497 1.00 47.06 91 GLY A C 1
ATOM 725 O O . GLY A 1 91 ? 7.627 7.257 -9.624 1.00 47.06 91 GLY A O 1
ATOM 726 N N . GLY A 1 92 ? 7.231 8.338 -7.688 1.00 49.44 92 GLY A N 1
ATOM 727 C CA . GLY A 1 92 ? 6.034 9.058 -8.136 1.00 49.44 92 GLY A CA 1
ATOM 728 C C . GLY A 1 92 ? 4.680 8.470 -7.733 1.00 49.44 92 GLY A C 1
ATOM 729 O O . GLY A 1 92 ? 3.665 9.084 -8.040 1.00 49.44 92 GLY A O 1
ATOM 730 N N . LEU A 1 93 ? 4.624 7.342 -7.009 1.00 58.62 93 LEU A N 1
ATOM 731 C CA . LEU A 1 93 ? 3.376 6.921 -6.343 1.00 58.62 93 LEU A CA 1
ATOM 732 C C . LEU A 1 93 ? 2.937 7.928 -5.272 1.00 58.62 93 LEU A C 1
ATOM 734 O O . LEU A 1 93 ? 1.743 8.110 -5.068 1.00 58.62 93 LEU A O 1
ATOM 738 N N . LEU A 1 94 ? 3.903 8.580 -4.616 1.00 55.41 94 LEU A N 1
ATOM 739 C CA . LEU A 1 94 ? 3.681 9.418 -3.437 1.00 55.41 94 LEU A CA 1
ATOM 740 C C . LEU A 1 94 ? 2.864 10.688 -3.721 1.00 55.41 94 LEU A C 1
ATOM 742 O O . LEU A 1 94 ? 2.194 11.174 -2.820 1.00 55.41 94 LEU A O 1
ATOM 746 N N . GLU A 1 95 ? 2.928 11.227 -4.943 1.00 64.94 95 GLU A N 1
ATOM 747 C CA . GLU A 1 95 ? 2.330 12.534 -5.262 1.00 64.94 95 GLU A CA 1
ATOM 748 C C . GLU A 1 95 ? 0.844 12.432 -5.624 1.00 64.94 95 GLU A C 1
ATOM 750 O O . GLU A 1 95 ? 0.074 13.324 -5.294 1.00 64.94 95 GLU A O 1
ATOM 755 N N . ASP A 1 96 ? 0.431 11.335 -6.270 1.00 76.19 96 ASP A N 1
ATOM 756 C CA . ASP A 1 96 ? -0.881 11.261 -6.922 1.00 76.19 96 ASP A CA 1
ATOM 757 C C . ASP A 1 96 ? -1.757 10.096 -6.429 1.00 76.19 96 ASP A C 1
ATOM 759 O O . ASP A 1 96 ? -2.833 9.874 -6.990 1.00 76.19 96 ASP A O 1
ATOM 763 N N . VAL A 1 97 ? -1.340 9.319 -5.414 1.00 73.38 97 VAL A N 1
ATOM 764 C CA . VAL A 1 97 ? -2.130 8.166 -4.919 1.00 73.38 97 VAL A CA 1
ATOM 765 C C . VAL A 1 97 ? -3.533 8.581 -4.461 1.00 73.38 97 VAL A C 1
ATOM 767 O O . VAL A 1 97 ? -4.480 7.812 -4.621 1.00 73.38 97 VAL A O 1
ATOM 770 N N . GLU A 1 98 ? -3.696 9.826 -4.002 1.00 74.56 98 GLU A N 1
ATOM 771 C CA . GLU A 1 98 ? -4.988 10.433 -3.660 1.00 74.56 98 GLU A CA 1
ATOM 772 C C . GLU A 1 98 ? -5.992 10.441 -4.827 1.00 74.56 98 GLU A C 1
ATOM 774 O O . GLU A 1 98 ? -7.206 10.414 -4.619 1.00 74.56 98 GLU A O 1
ATOM 779 N N . SER A 1 99 ? -5.505 10.404 -6.072 1.00 83.31 99 SER A N 1
ATOM 780 C CA . SER A 1 99 ? -6.349 10.325 -7.270 1.00 83.31 99 SER A CA 1
ATOM 781 C C . SER A 1 99 ? -7.056 8.969 -7.396 1.00 83.31 99 SER A C 1
ATOM 783 O O . SER A 1 99 ? -8.081 8.860 -8.079 1.00 83.31 99 SER A O 1
ATOM 785 N N . LEU A 1 100 ? -6.565 7.929 -6.710 1.00 85.31 100 LEU A N 1
ATOM 786 C CA . LEU A 1 100 ? -7.183 6.602 -6.641 1.00 85.31 100 LEU A CA 1
ATOM 787 C C . LEU A 1 100 ? -8.336 6.577 -5.624 1.00 85.31 100 LEU A C 1
ATOM 789 O O . LEU A 1 100 ? -8.371 5.773 -4.699 1.00 85.31 100 LEU A O 1
ATOM 793 N N . SER A 1 101 ? -9.328 7.439 -5.823 1.00 82.06 101 SER A N 1
ATOM 794 C CA . SER A 1 101 ? -10.465 7.635 -4.905 1.00 82.06 101 SER A CA 1
ATOM 795 C C . SER A 1 101 ? -11.307 6.383 -4.602 1.00 82.06 101 SER A C 1
ATOM 797 O O . SER A 1 101 ? -11.998 6.348 -3.584 1.00 82.06 101 SER A O 1
ATOM 799 N N . SER A 1 102 ? -11.264 5.357 -5.459 1.00 87.69 102 SER A N 1
ATOM 800 C CA . SER A 1 102 ? -11.984 4.086 -5.262 1.00 87.69 102 SER A CA 1
ATOM 801 C C . SER A 1 102 ? -11.157 3.000 -4.565 1.00 87.69 102 SER A C 1
ATOM 803 O O . SER A 1 102 ? -11.620 1.860 -4.490 1.00 87.69 102 SER A O 1
ATOM 805 N N . LEU A 1 103 ? -9.932 3.305 -4.126 1.00 86.94 103 LEU A N 1
ATOM 806 C CA . LEU A 1 103 ? -9.020 2.310 -3.576 1.00 86.94 103 LEU A CA 1
ATOM 807 C C . LEU A 1 103 ? -9.499 1.837 -2.196 1.00 86.94 103 LEU A C 1
ATOM 809 O O . LEU A 1 103 ? -9.692 2.632 -1.283 1.00 86.94 103 LEU A O 1
ATOM 813 N N . GLU A 1 104 ? -9.690 0.527 -2.067 1.00 88.88 104 GLU A N 1
ATOM 814 C CA . GLU A 1 104 ? -10.172 -0.158 -0.859 1.00 88.88 104 GLU A CA 1
ATOM 815 C C . GLU A 1 104 ? -9.052 -0.983 -0.208 1.00 88.88 104 GLU A C 1
ATOM 817 O O . GLU A 1 104 ? -9.008 -1.102 1.017 1.00 88.88 104 GLU A O 1
ATOM 822 N N . ILE A 1 105 ? -8.154 -1.539 -1.033 1.00 84.06 105 ILE A N 1
ATOM 823 C CA . ILE A 1 105 ? -7.026 -2.383 -0.632 1.00 84.06 105 ILE A CA 1
ATOM 824 C C . ILE A 1 105 ? -5.748 -1.870 -1.295 1.00 84.06 105 ILE A C 1
ATOM 826 O O . ILE A 1 105 ? -5.679 -1.757 -2.526 1.00 84.06 105 ILE A O 1
ATOM 830 N N . LEU A 1 106 ? -4.736 -1.613 -0.474 1.00 83.38 106 LEU A N 1
ATOM 831 C CA . LEU A 1 106 ? -3.412 -1.192 -0.905 1.00 83.38 106 LEU A CA 1
ATOM 832 C C . LEU A 1 106 ? -2.354 -1.999 -0.154 1.00 83.38 106 LEU A C 1
ATOM 834 O O . LEU A 1 106 ? -2.278 -1.917 1.070 1.00 83.38 106 LEU A O 1
ATOM 838 N N . ASN A 1 107 ? -1.535 -2.737 -0.899 1.00 79.50 107 ASN A N 1
ATOM 839 C CA . ASN A 1 107 ? -0.375 -3.434 -0.357 1.00 79.50 107 ASN A CA 1
ATOM 840 C C . ASN A 1 107 ? 0.881 -2.805 -0.952 1.00 79.50 107 ASN A C 1
ATOM 842 O O . ASN A 1 107 ? 0.987 -2.675 -2.176 1.00 79.50 107 ASN A O 1
ATOM 846 N N . LEU A 1 108 ? 1.824 -2.401 -0.115 1.00 75.19 108 LEU A N 1
ATOM 847 C CA . LEU A 1 108 ? 3.027 -1.682 -0.537 1.00 75.19 108 LEU A CA 1
ATOM 848 C C . LEU A 1 108 ? 4.271 -2.314 0.069 1.00 75.19 108 LEU A C 1
ATOM 850 O O . LEU A 1 108 ? 4.154 -3.105 0.990 1.00 75.19 108 LEU A O 1
ATOM 854 N N . SER A 1 109 ? 5.446 -1.958 -0.457 1.00 64.62 109 SER A N 1
ATOM 855 C CA . SER A 1 109 ? 6.743 -2.244 0.174 1.00 64.62 109 SER A CA 1
ATOM 856 C C . SER A 1 109 ? 7.373 -1.007 0.835 1.00 64.62 109 SER A C 1
ATOM 858 O O . SER A 1 109 ? 8.291 -1.150 1.628 1.00 64.62 109 SER A O 1
ATOM 860 N N . GLU A 1 110 ? 6.911 0.201 0.486 1.00 60.62 110 GLU A N 1
ATOM 861 C CA . GLU A 1 110 ? 7.337 1.504 1.028 1.00 60.62 110 GLU A CA 1
ATOM 862 C C . GLU A 1 110 ? 6.132 2.468 1.038 1.00 60.62 110 GLU A C 1
ATOM 864 O O . GLU A 1 110 ? 5.186 2.283 0.267 1.00 60.62 110 GLU A O 1
ATOM 869 N N . LEU A 1 111 ? 6.126 3.476 1.917 1.00 62.09 111 LEU A N 1
ATOM 870 C CA . LEU A 1 111 ? 4.912 4.236 2.252 1.00 62.09 111 LEU A CA 1
ATOM 871 C C . LEU A 1 111 ? 4.719 5.518 1.425 1.00 62.09 111 LEU A C 1
ATOM 873 O O . LEU A 1 111 ? 5.623 6.351 1.399 1.00 62.09 111 LEU A O 1
ATOM 877 N N . PRO A 1 112 ? 3.527 5.742 0.834 1.00 62.50 112 PRO A N 1
ATOM 878 C CA . PRO A 1 112 ? 3.070 7.044 0.370 1.00 62.50 112 PRO A CA 1
ATOM 879 C C . PRO A 1 112 ? 2.524 7.911 1.502 1.00 62.50 112 PRO A C 1
ATOM 881 O O . PRO A 1 112 ? 2.200 7.428 2.586 1.00 62.50 112 PRO A O 1
ATOM 884 N N . GLY A 1 113 ? 2.365 9.205 1.213 1.00 65.81 113 GLY A N 1
ATOM 885 C CA . GLY A 1 113 ? 1.456 10.049 1.982 1.00 65.81 113 GLY A CA 1
ATOM 886 C C . GLY A 1 113 ? 0.029 9.497 1.894 1.00 65.81 113 GLY A C 1
ATOM 887 O O . GLY A 1 113 ? -0.408 9.067 0.827 1.00 65.81 113 GLY A O 1
ATOM 888 N N . PHE A 1 114 ? -0.697 9.491 3.017 1.00 72.00 114 PHE A N 1
ATOM 889 C CA . PHE A 1 114 ? -2.040 8.897 3.105 1.00 72.00 114 PHE A CA 1
ATOM 890 C C . PHE A 1 114 ? -3.191 9.879 2.850 1.00 72.00 114 PHE A C 1
ATOM 892 O O . PHE A 1 114 ? -4.368 9.539 3.015 1.00 72.00 114 PHE A O 1
ATOM 899 N N . MET A 1 115 ? -2.864 11.105 2.442 1.00 70.00 115 MET A N 1
ATOM 900 C CA . MET A 1 115 ? -3.851 12.147 2.190 1.00 70.00 115 MET A CA 1
ATOM 901 C C . MET A 1 115 ? -4.830 11.712 1.085 1.00 70.00 115 MET A C 1
ATOM 903 O O . MET A 1 115 ? -4.455 11.060 0.117 1.00 70.00 115 MET A O 1
ATOM 907 N N . GLY A 1 116 ? -6.121 12.001 1.269 1.00 69.81 116 GLY A N 1
ATOM 908 C CA . GLY A 1 116 ? -7.163 11.692 0.279 1.00 69.81 116 GLY A CA 1
ATOM 909 C C . GLY A 1 116 ? -7.653 10.235 0.229 1.00 69.81 116 GLY A C 1
ATOM 910 O O . GLY A 1 116 ? -8.698 9.981 -0.367 1.00 69.81 116 GLY A O 1
ATOM 911 N N . MET A 1 117 ? -7.009 9.281 0.912 1.00 79.56 117 MET A N 1
ATOM 912 C CA . MET A 1 117 ? -7.409 7.860 0.912 1.00 79.56 117 MET A CA 1
ATOM 913 C C . MET A 1 117 ? -8.503 7.519 1.945 1.00 79.56 117 MET A C 1
ATOM 915 O O . MET A 1 117 ? -8.427 6.527 2.667 1.00 79.56 117 MET A O 1
ATOM 919 N N . GLN A 1 118 ? -9.563 8.328 2.012 1.00 82.44 118 GLN A N 1
ATOM 920 C CA . GLN A 1 118 ? -10.620 8.199 3.033 1.00 82.44 118 GLN A CA 1
ATOM 921 C C . GLN A 1 118 ? -11.470 6.924 2.910 1.00 82.44 118 GLN A C 1
ATOM 923 O O . GLN A 1 118 ? -12.147 6.559 3.866 1.00 82.44 118 GLN A O 1
ATOM 928 N N . ASN A 1 119 ? -11.444 6.250 1.756 1.00 85.75 119 ASN A N 1
ATOM 929 C CA . ASN A 1 119 ? -12.214 5.029 1.490 1.00 85.75 119 ASN A CA 1
ATOM 930 C C . ASN A 1 119 ? -11.418 3.734 1.728 1.00 85.75 119 ASN A C 1
ATOM 932 O O . ASN A 1 119 ? -11.982 2.649 1.593 1.00 85.75 119 ASN A O 1
ATOM 936 N N . LEU A 1 120 ? -10.124 3.830 2.051 1.00 88.81 120 LEU A N 1
ATOM 937 C CA . LEU A 1 120 ? -9.267 2.661 2.219 1.00 88.81 120 LEU A CA 1
ATOM 938 C C . LEU A 1 120 ? -9.714 1.863 3.450 1.00 88.81 120 LEU A C 1
ATOM 940 O O . LEU A 1 120 ? -9.748 2.401 4.554 1.00 88.81 120 LEU A O 1
ATOM 944 N N . GLU A 1 121 ? -10.055 0.585 3.267 1.00 93.06 121 GLU A N 1
ATOM 945 C CA . GLU A 1 121 ? -10.528 -0.284 4.354 1.00 93.06 121 GLU A CA 1
ATOM 946 C C . GLU A 1 121 ? -9.445 -1.252 4.836 1.00 93.06 121 GLU A C 1
ATOM 948 O O . GLU A 1 121 ? -9.468 -1.688 5.989 1.00 93.06 121 GLU A O 1
ATOM 953 N N . THR A 1 122 ? -8.505 -1.620 3.965 1.00 90.50 122 THR A N 1
ATOM 954 C CA . THR A 1 122 ? -7.412 -2.546 4.274 1.00 90.50 122 THR A CA 1
ATOM 955 C C . THR A 1 122 ? -6.096 -2.010 3.734 1.00 90.50 122 THR A C 1
ATOM 957 O O . THR A 1 122 ? -5.987 -1.673 2.554 1.00 90.50 122 THR A O 1
ATOM 960 N N . LEU A 1 123 ? -5.096 -1.962 4.605 1.00 89.25 123 LEU A N 1
ATOM 961 C CA . LEU A 1 123 ? -3.747 -1.517 4.295 1.00 89.25 123 LEU A CA 1
ATOM 962 C C . LEU A 1 123 ? -2.754 -2.559 4.812 1.00 89.25 123 LEU A C 1
ATOM 964 O O . LEU A 1 123 ? -2.646 -2.765 6.021 1.00 89.25 123 LEU A O 1
ATOM 968 N N . ASP A 1 124 ? -2.054 -3.215 3.892 1.00 85.44 124 ASP A N 1
ATOM 969 C CA . ASP A 1 124 ? -0.977 -4.153 4.212 1.00 85.44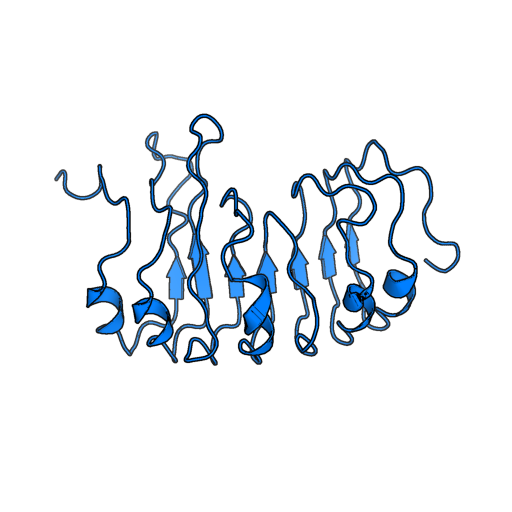 124 ASP A CA 1
ATOM 970 C C . ASP A 1 124 ? 0.371 -3.483 3.946 1.00 85.44 124 ASP A C 1
ATOM 972 O O . ASP A 1 124 ? 0.716 -3.120 2.817 1.00 85.44 124 ASP A O 1
ATOM 976 N N . LEU A 1 125 ? 1.111 -3.290 5.028 1.00 82.06 125 LEU A N 1
ATOM 977 C CA . LEU A 1 125 ? 2.452 -2.731 5.068 1.00 82.06 125 LEU A CA 1
ATOM 978 C C . LEU A 1 125 ? 3.411 -3.710 5.751 1.00 82.06 125 LEU A C 1
ATOM 980 O O . LEU A 1 125 ? 4.417 -3.292 6.337 1.00 82.06 125 LEU A O 1
ATOM 984 N N . SER A 1 126 ? 3.092 -5.003 5.728 1.00 81.62 126 SER A N 1
ATOM 985 C CA . SER A 1 126 ? 3.943 -6.032 6.301 1.00 81.62 126 SER A CA 1
ATOM 986 C C . SER A 1 126 ? 5.252 -6.163 5.515 1.00 81.62 126 SER A C 1
ATOM 988 O O . SER A 1 126 ? 5.299 -6.047 4.293 1.00 81.62 126 SER A O 1
ATOM 990 N N . HIS A 1 127 ? 6.354 -6.386 6.231 1.00 74.81 127 HIS A N 1
ATOM 991 C CA . HIS A 1 127 ? 7.693 -6.579 5.670 1.00 74.81 127 HIS A CA 1
ATOM 992 C C . HIS A 1 127 ? 8.203 -5.432 4.772 1.00 74.81 127 HIS A C 1
ATOM 994 O O . HIS A 1 127 ? 9.107 -5.629 3.959 1.00 74.81 127 HIS A O 1
ATOM 1000 N N . CYS A 1 128 ? 7.705 -4.214 4.986 1.00 73.06 128 CYS A N 1
ATOM 1001 C CA . CYS A 1 128 ? 8.108 -2.986 4.292 1.00 73.06 128 CYS A CA 1
ATOM 1002 C C . CYS A 1 128 ? 9.435 -2.380 4.779 1.00 73.06 128 CYS A C 1
ATOM 1004 O O . CYS A 1 128 ? 9.793 -1.271 4.391 1.00 73.06 128 CYS A O 1
ATOM 1006 N N . ASN A 1 129 ? 10.160 -3.056 5.678 1.00 73.44 129 ASN A N 1
ATOM 1007 C CA . ASN A 1 129 ? 11.384 -2.536 6.298 1.00 73.44 129 ASN A CA 1
ATOM 1008 C C . ASN A 1 129 ? 11.203 -1.129 6.919 1.00 73.44 129 ASN A C 1
ATOM 1010 O O . ASN A 1 129 ? 12.134 -0.322 6.940 1.00 73.44 129 ASN A O 1
ATOM 1014 N N . LEU A 1 130 ? 10.003 -0.829 7.427 1.00 77.12 130 LEU A N 1
ATOM 1015 C CA . LEU A 1 130 ? 9.697 0.478 8.008 1.00 77.12 130 LEU A CA 1
ATOM 1016 C C . LEU A 1 130 ? 10.548 0.723 9.249 1.00 77.12 130 LEU A C 1
ATOM 1018 O O . LEU A 1 130 ? 10.739 -0.183 10.058 1.00 77.12 130 LEU A O 1
ATOM 1022 N N . ILE A 1 131 ? 11.010 1.957 9.401 1.00 82.69 131 ILE A N 1
ATOM 1023 C CA . ILE A 1 131 ? 11.723 2.470 10.575 1.00 82.69 131 ILE A CA 1
ATOM 1024 C C . ILE A 1 131 ? 10.934 3.634 11.188 1.00 82.69 131 ILE A C 1
ATOM 1026 O O . ILE A 1 131 ? 9.929 4.066 10.621 1.00 82.69 131 ILE A O 1
ATOM 1030 N N . ASP A 1 132 ? 11.388 4.158 12.326 1.00 79.75 132 ASP A N 1
ATOM 1031 C CA . ASP A 1 132 ? 10.799 5.353 12.942 1.00 79.75 132 ASP A CA 1
ATOM 1032 C C . ASP A 1 132 ? 10.740 6.524 11.953 1.00 79.75 132 ASP A C 1
ATOM 1034 O O . ASP A 1 132 ? 11.697 6.794 11.224 1.00 79.75 132 ASP A O 1
ATOM 1038 N N . GLY A 1 133 ? 9.591 7.202 11.905 1.00 72.44 133 GLY A N 1
ATOM 1039 C CA . GLY A 1 133 ? 9.305 8.250 10.920 1.00 72.44 133 GLY A CA 1
ATOM 1040 C C . GLY A 1 133 ? 8.978 7.737 9.512 1.00 72.44 133 GLY A C 1
ATOM 1041 O O . GLY A 1 133 ? 8.560 8.527 8.672 1.00 72.44 133 GLY A O 1
ATOM 1042 N N . GLY A 1 134 ? 9.116 6.432 9.251 1.00 67.31 134 GLY A N 1
ATOM 1043 C CA . GLY A 1 134 ? 8.655 5.810 8.012 1.00 67.31 134 GLY A CA 1
ATOM 1044 C C . GLY A 1 134 ? 7.133 5.856 7.909 1.00 67.31 134 GLY A C 1
ATOM 1045 O O . GLY A 1 134 ? 6.597 6.270 6.887 1.00 67.31 134 GLY A O 1
ATOM 1046 N N . LEU A 1 135 ? 6.434 5.496 8.990 1.00 71.94 135 LEU A N 1
ATOM 1047 C CA . LEU A 1 135 ? 4.982 5.635 9.084 1.00 71.94 135 LEU A CA 1
ATOM 1048 C C . LEU A 1 135 ? 4.613 7.104 9.319 1.00 71.94 135 LEU A C 1
ATOM 1050 O O . LEU A 1 135 ? 4.756 7.615 10.427 1.00 71.94 135 LEU A O 1
ATOM 1054 N N . VAL A 1 136 ? 4.181 7.786 8.256 1.00 71.81 136 VAL A N 1
ATOM 1055 C CA . VAL A 1 136 ? 3.856 9.218 8.295 1.00 71.81 136 VAL A CA 1
ATOM 1056 C C . VAL A 1 136 ? 2.659 9.512 9.206 1.00 71.81 136 VAL A C 1
ATOM 1058 O O . VAL A 1 136 ? 1.712 8.727 9.292 1.00 71.81 136 VAL A O 1
ATOM 1061 N N . GLU A 1 137 ? 2.667 10.687 9.841 1.00 72.19 137 GLU A N 1
ATOM 1062 C CA . GLU A 1 137 ? 1.579 11.158 10.717 1.00 72.19 137 GLU A CA 1
ATOM 1063 C C . GLU A 1 137 ? 0.223 11.269 9.986 1.00 72.19 137 GLU A C 1
ATOM 1065 O O . GLU A 1 137 ? -0.838 11.182 10.606 1.00 72.19 137 GLU A O 1
ATOM 1070 N N . ASP A 1 138 ? 0.231 11.362 8.655 1.00 75.81 138 ASP A N 1
ATOM 1071 C CA . ASP A 1 138 ? -0.984 11.399 7.836 1.00 75.81 138 ASP A CA 1
ATOM 1072 C C . ASP A 1 138 ? -1.756 10.067 7.822 1.00 75.81 138 ASP A C 1
ATOM 1074 O O . ASP A 1 138 ? -2.885 10.028 7.330 1.00 75.81 138 ASP A O 1
ATOM 1078 N N . ILE A 1 139 ? -1.222 8.977 8.401 1.00 84.19 139 ILE A N 1
ATOM 1079 C CA . ILE A 1 139 ? -1.977 7.722 8.565 1.00 84.19 139 ILE A CA 1
ATOM 1080 C C . ILE A 1 139 ? -3.291 7.938 9.327 1.00 84.19 139 ILE A C 1
ATOM 1082 O O . ILE A 1 139 ? -4.284 7.273 9.044 1.00 84.19 139 ILE A O 1
ATOM 1086 N N . GLY A 1 140 ? -3.341 8.930 10.223 1.00 84.62 140 GLY A N 1
ATOM 1087 C CA . GLY A 1 140 ? -4.560 9.303 10.942 1.00 84.62 140 GLY A CA 1
ATOM 1088 C C . GLY A 1 140 ? -5.705 9.800 10.047 1.00 84.62 140 GLY A C 1
ATOM 1089 O O . GLY A 1 140 ? -6.838 9.892 10.513 1.00 84.62 140 GLY A O 1
ATOM 1090 N N . CYS A 1 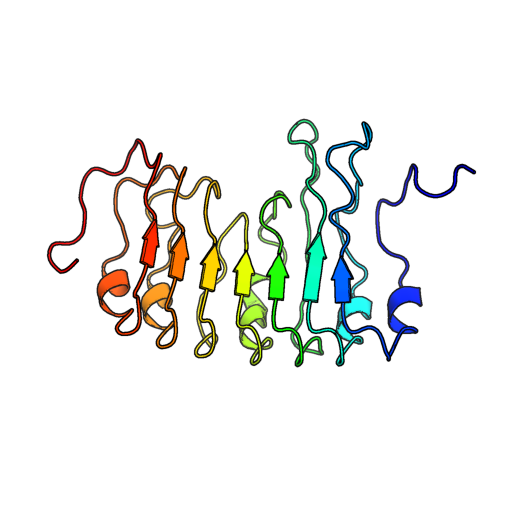141 ? -5.454 10.101 8.767 1.00 86.81 141 CYS A N 1
ATOM 1091 C CA . CYS A 1 141 ? -6.483 10.502 7.805 1.00 86.81 141 CYS A CA 1
ATOM 1092 C C . CYS A 1 141 ? -7.303 9.328 7.240 1.00 86.81 141 CYS A C 1
ATOM 1094 O O . CYS A 1 141 ? -8.333 9.571 6.604 1.00 86.81 141 CYS A O 1
ATOM 1096 N N . LEU A 1 142 ? -6.883 8.075 7.452 1.00 89.81 142 LEU A N 1
ATOM 1097 C CA . LEU A 1 142 ? -7.554 6.878 6.933 1.00 89.81 142 LEU A CA 1
ATOM 1098 C C . LEU A 1 142 ? -8.784 6.504 7.782 1.00 89.81 142 LEU A C 1
ATOM 1100 O O . LEU A 1 142 ? -8.829 5.469 8.445 1.00 89.81 142 LEU A O 1
ATOM 1104 N N . SER A 1 143 ? -9.804 7.362 7.773 1.00 89.62 143 SER A N 1
ATOM 1105 C CA . SER A 1 143 ? -10.983 7.254 8.645 1.00 89.62 143 SER A CA 1
ATOM 1106 C C . SER A 1 143 ? -11.832 5.992 8.442 1.00 89.62 143 SER A C 1
ATOM 1108 O O . SER A 1 143 ? -12.545 5.603 9.366 1.00 89.62 143 SER A O 1
ATOM 1110 N N . SER A 1 144 ? -11.754 5.344 7.273 1.00 93.00 144 SER A N 1
ATOM 1111 C CA . SER A 1 144 ? -12.475 4.093 6.970 1.00 93.00 144 SER A CA 1
ATOM 1112 C C . SER A 1 144 ? -11.641 2.825 7.172 1.00 93.00 144 SER A C 1
ATOM 1114 O O . SER A 1 144 ? -12.146 1.728 6.914 1.00 93.00 144 SER A O 1
ATOM 1116 N N . LEU A 1 145 ? -10.385 2.940 7.619 1.00 94.50 145 LEU A N 1
ATOM 1117 C CA . LEU A 1 145 ? -9.478 1.800 7.715 1.00 94.50 145 LEU A CA 1
ATOM 1118 C C . LEU A 1 145 ? -9.939 0.825 8.797 1.00 94.50 145 LEU A C 1
ATOM 1120 O O . LEU A 1 145 ? -10.059 1.198 9.959 1.00 94.50 145 LEU A O 1
ATOM 1124 N N . LYS A 1 146 ? -10.168 -0.435 8.416 1.00 95.75 146 LYS A N 1
ATOM 1125 C CA . LYS A 1 146 ? -10.611 -1.523 9.304 1.00 95.75 146 LYS A CA 1
ATOM 1126 C C . LYS A 1 146 ? -9.490 -2.509 9.607 1.00 95.75 146 LYS A C 1
ATOM 1128 O O . LYS A 1 146 ? -9.503 -3.130 10.667 1.00 95.75 146 LYS A O 1
ATOM 1133 N N . MET A 1 147 ? -8.536 -2.671 8.695 1.00 94.81 147 MET A N 1
ATOM 1134 C CA . MET A 1 147 ? -7.411 -3.590 8.844 1.00 94.81 147 MET A CA 1
ATOM 1135 C C . MET A 1 147 ? -6.100 -2.901 8.473 1.00 94.81 147 MET A C 1
ATOM 1137 O O . MET A 1 147 ? -5.974 -2.365 7.372 1.00 94.81 147 MET A O 1
ATOM 1141 N N . LEU A 1 148 ? -5.135 -2.956 9.387 1.00 92.69 148 LEU A N 1
ATOM 1142 C CA . LEU A 1 148 ? -3.772 -2.473 9.204 1.00 92.69 148 LEU A CA 1
ATOM 1143 C C . LEU A 1 148 ? -2.793 -3.590 9.573 1.00 92.69 148 LEU A C 1
ATOM 1145 O O . LEU A 1 148 ? -2.748 -4.012 10.729 1.00 92.69 148 LEU A O 1
ATOM 1149 N N . ASP A 1 149 ? -2.013 -4.064 8.606 1.00 91.25 149 ASP A N 1
ATOM 1150 C CA . ASP A 1 149 ? -0.912 -4.994 8.861 1.00 91.25 149 ASP A CA 1
ATOM 1151 C C . ASP A 1 149 ? 0.427 -4.259 8.787 1.00 91.25 149 ASP A C 1
ATOM 1153 O O . ASP A 1 149 ? 0.776 -3.682 7.764 1.00 91.25 149 ASP A O 1
ATOM 1157 N N . LEU A 1 150 ? 1.163 -4.249 9.894 1.00 88.81 150 LEU A N 1
ATOM 1158 C CA . LEU A 1 150 ? 2.497 -3.666 10.027 1.00 88.81 150 LEU A CA 1
ATOM 1159 C C . LEU A 1 150 ? 3.535 -4.730 10.407 1.00 88.81 150 LEU A C 1
ATOM 1161 O O . LEU A 1 150 ? 4.628 -4.377 10.851 1.00 88.81 150 LEU A O 1
ATOM 1165 N N . SER A 1 151 ? 3.218 -6.015 10.254 1.00 88.50 151 SER A N 1
ATOM 1166 C CA . SER A 1 151 ? 4.066 -7.122 10.696 1.00 88.50 151 SER A CA 1
ATOM 1167 C C . SER A 1 151 ? 5.441 -7.126 10.020 1.00 88.50 151 SER A C 1
ATOM 1169 O O . SER A 1 151 ? 5.589 -6.723 8.873 1.00 88.50 151 SER A O 1
ATOM 1171 N N . GLY A 1 152 ? 6.477 -7.608 10.703 1.00 82.94 152 GLY A N 1
ATOM 1172 C CA . GLY A 1 152 ? 7.797 -7.838 10.115 1.00 82.94 152 GLY A CA 1
ATOM 1173 C C . GLY A 1 152 ? 8.575 -6.568 9.762 1.00 82.94 152 GLY A C 1
ATOM 1174 O O . GLY A 1 152 ? 9.461 -6.622 8.907 1.00 82.94 152 GLY A O 1
ATOM 1175 N N . ASN A 1 153 ? 8.246 -5.439 10.394 1.00 82.94 153 ASN A N 1
ATOM 1176 C CA . ASN A 1 153 ? 8.932 -4.158 10.227 1.00 82.94 153 ASN A CA 1
ATOM 1177 C C . ASN A 1 153 ? 9.970 -3.878 11.334 1.00 82.94 153 ASN A C 1
ATOM 1179 O O . ASN A 1 153 ? 10.097 -4.621 12.307 1.00 82.94 153 ASN A O 1
ATOM 1183 N N . ASN A 1 154 ? 10.739 -2.796 11.171 1.00 85.25 154 ASN A N 1
ATOM 1184 C CA . ASN A 1 154 ? 11.923 -2.460 11.971 1.00 85.25 154 ASN A CA 1
ATOM 1185 C C . ASN A 1 154 ? 11.802 -1.122 12.734 1.00 85.25 154 ASN A C 1
ATOM 1187 O O . ASN A 1 154 ? 12.826 -0.551 13.120 1.00 85.25 154 ASN A O 1
ATOM 1191 N N . PHE A 1 155 ? 10.582 -0.624 12.952 1.00 88.06 155 PHE A N 1
ATOM 1192 C CA . PHE A 1 155 ? 10.320 0.568 13.759 1.00 88.06 155 PHE A CA 1
ATOM 1193 C C . PHE A 1 155 ? 10.351 0.240 15.257 1.00 88.06 155 PHE A C 1
ATOM 1195 O O . PHE A 1 155 ? 10.062 -0.883 15.675 1.00 88.06 155 PHE A O 1
ATOM 1202 N N . GLU A 1 156 ? 10.715 1.233 16.056 1.00 91.00 156 GLU A N 1
ATOM 1203 C CA . GLU A 1 156 ? 10.688 1.217 17.517 1.00 91.00 156 GLU A CA 1
ATOM 1204 C C . GLU A 1 156 ? 9.386 1.802 18.064 1.00 91.00 156 GLU A C 1
ATOM 1206 O O . GLU A 1 156 ? 8.924 1.343 19.114 1.00 91.00 156 GLU A O 1
ATOM 1211 N N . HIS A 1 157 ? 8.780 2.749 17.334 1.00 88.19 157 HIS A N 1
ATOM 1212 C CA . HIS A 1 157 ? 7.569 3.465 17.735 1.00 88.19 157 HIS A CA 1
ATOM 1213 C C . HIS A 1 157 ? 6.531 3.535 16.606 1.00 88.19 157 HIS A C 1
ATOM 1215 O O . HIS A 1 157 ? 6.863 3.668 15.428 1.00 88.19 157 HIS A O 1
ATOM 1221 N N . LEU A 1 158 ? 5.251 3.496 16.985 1.00 88.25 158 LEU A N 1
ATOM 1222 C CA . LEU A 1 158 ? 4.133 3.840 16.102 1.00 88.25 158 LEU A CA 1
ATOM 1223 C C . LEU A 1 158 ? 3.858 5.358 16.174 1.00 88.25 158 LEU A C 1
ATOM 1225 O O . LEU A 1 158 ? 4.011 5.941 17.250 1.00 88.25 158 LEU A O 1
ATOM 1229 N N . PRO A 1 159 ? 3.423 6.009 15.078 1.00 85.81 159 PRO A N 1
ATOM 1230 C CA . PRO A 1 159 ? 3.074 7.426 15.079 1.00 85.81 159 PRO A CA 1
ATOM 1231 C C . PRO A 1 159 ? 1.863 7.674 15.975 1.00 85.81 159 PRO A C 1
ATOM 1233 O O . PRO A 1 159 ? 0.936 6.859 16.042 1.00 85.81 159 PRO A O 1
ATOM 1236 N N . GLN A 1 160 ? 1.826 8.834 16.632 1.00 84.56 160 GLN A N 1
ATOM 1237 C CA . GLN A 1 160 ? 0.755 9.152 17.579 1.00 84.56 160 GLN A CA 1
ATOM 1238 C C . GLN A 1 160 ? -0.615 9.193 16.885 1.00 84.56 160 GLN A C 1
ATOM 1240 O O . GLN A 1 160 ? -1.638 8.836 17.471 1.00 84.56 160 GLN A O 1
ATOM 1245 N N . ARG A 1 161 ? -0.643 9.576 15.606 1.00 86.75 161 ARG A N 1
ATOM 1246 C CA . ARG A 1 161 ? -1.858 9.641 14.787 1.00 86.75 161 ARG A CA 1
ATOM 1247 C C . ARG A 1 161 ? -2.502 8.290 14.492 1.00 86.75 161 ARG A C 1
ATOM 1249 O O . ARG A 1 161 ? -3.650 8.288 14.056 1.00 86.75 161 ARG A O 1
ATOM 1256 N N . ILE A 1 162 ? -1.859 7.161 14.807 1.00 88.00 162 ILE A N 1
ATOM 1257 C CA . ILE A 1 162 ? -2.517 5.847 14.733 1.00 88.00 162 ILE A CA 1
ATOM 1258 C C . ILE A 1 162 ? -3.765 5.781 15.637 1.00 88.00 162 ILE A C 1
ATOM 1260 O O . ILE A 1 162 ? -4.718 5.082 15.307 1.00 88.00 162 ILE A O 1
ATOM 1264 N N . ALA A 1 163 ? -3.820 6.606 16.698 1.00 86.06 163 ALA A N 1
ATOM 1265 C CA . ALA A 1 163 ? -5.000 6.800 17.555 1.00 86.06 163 ALA A CA 1
ATOM 1266 C C . ALA A 1 163 ? -6.255 7.250 16.796 1.00 86.06 163 ALA A C 1
ATOM 1268 O O . ALA A 1 163 ? -7.372 7.112 17.285 1.00 86.06 163 ALA A O 1
ATOM 1269 N N . GLN A 1 164 ? -6.070 7.897 15.643 1.00 89.62 164 GLN A N 1
ATOM 1270 C CA . GLN A 1 164 ? -7.144 8.543 14.888 1.00 89.62 164 GLN A CA 1
ATOM 1271 C C . GLN A 1 164 ? -7.847 7.581 13.932 1.00 89.62 164 GLN A C 1
ATOM 1273 O O . GLN A 1 164 ? -8.868 7.945 13.347 1.00 89.62 164 GLN A O 1
ATOM 1278 N N . LEU A 1 165 ? -7.350 6.347 13.811 1.00 91.25 165 LEU A N 1
ATOM 1279 C CA . LEU A 1 165 ? -7.961 5.273 13.034 1.00 91.25 165 LEU A CA 1
ATOM 1280 C C . LEU A 1 165 ? -9.206 4.716 13.749 1.00 91.25 165 LEU A C 1
ATOM 1282 O O . LEU A 1 165 ? -9.249 3.563 14.166 1.00 91.25 165 LEU A O 1
ATOM 1286 N N . GLY A 1 166 ? -10.242 5.543 13.901 1.00 89.38 166 GLY A N 1
ATOM 1287 C CA . GLY A 1 166 ? -11.428 5.224 14.705 1.00 89.38 166 GLY A CA 1
ATOM 1288 C C . GLY A 1 166 ? -12.281 4.056 14.191 1.00 89.38 166 GLY A C 1
ATOM 1289 O O . GLY A 1 166 ? -13.121 3.552 14.931 1.00 89.38 166 GLY A O 1
ATOM 1290 N N . ALA A 1 167 ? -12.083 3.621 12.942 1.00 94.31 167 ALA A N 1
ATOM 1291 C CA . ALA A 1 167 ? -12.755 2.459 12.357 1.00 94.31 167 ALA A CA 1
ATOM 1292 C C . ALA A 1 167 ? -11.923 1.163 12.426 1.00 94.31 167 ALA A C 1
ATOM 1294 O O . ALA A 1 167 ? -12.406 0.121 11.968 1.00 94.31 167 ALA A O 1
ATOM 1295 N N . LEU A 1 168 ? -10.700 1.212 12.974 1.00 94.69 168 LEU A N 1
ATOM 1296 C CA . LEU A 1 168 ? -9.764 0.091 12.952 1.00 94.69 168 LEU A CA 1
ATOM 1297 C C . LEU A 1 168 ? -10.271 -1.063 13.816 1.00 94.69 168 LEU A C 1
ATOM 1299 O O . LEU A 1 168 ? -10.629 -0.890 14.977 1.00 94.69 168 LEU A O 1
ATOM 1303 N N . GLN A 1 169 ? -10.297 -2.256 13.230 1.00 95.19 169 GLN A N 1
ATOM 1304 C CA . GLN A 1 169 ? -10.762 -3.489 13.870 1.00 95.19 169 GLN A CA 1
ATOM 1305 C C . GLN A 1 169 ? -9.617 -4.479 14.066 1.00 95.19 169 GLN A C 1
ATOM 1307 O O . GLN A 1 169 ? -9.593 -5.200 15.057 1.00 95.19 169 GLN A O 1
ATOM 1312 N N . ASN A 1 170 ? -8.670 -4.508 13.124 1.00 95.19 170 ASN A N 1
ATOM 1313 C CA . ASN A 1 170 ? -7.547 -5.437 13.123 1.00 95.19 170 ASN A CA 1
ATOM 1314 C C . ASN A 1 170 ? -6.234 -4.668 12.944 1.00 95.19 170 ASN A C 1
ATOM 1316 O O . ASN A 1 170 ? -6.057 -3.975 11.941 1.00 95.19 170 ASN A O 1
ATOM 1320 N N . LEU A 1 171 ? -5.318 -4.829 13.899 1.00 93.94 171 LEU A N 1
ATOM 1321 C CA . LEU A 1 171 ? -3.954 -4.311 13.846 1.00 93.94 171 LEU A CA 1
ATOM 1322 C C . LEU A 1 171 ? -2.975 -5.474 14.027 1.00 93.94 171 LEU A C 1
ATOM 1324 O O . LEU A 1 171 ? -2.978 -6.122 15.075 1.00 93.94 171 LEU A O 1
ATOM 1328 N N . TYR A 1 172 ? -2.141 -5.734 13.023 1.00 93.75 172 TYR A N 1
ATOM 1329 C CA . TYR A 1 172 ? -1.121 -6.783 13.078 1.00 93.75 172 TYR A CA 1
ATOM 1330 C C . TYR A 1 172 ? 0.272 -6.172 13.241 1.00 93.75 172 TYR A C 1
ATOM 1332 O O . TYR A 1 172 ? 0.667 -5.277 12.499 1.00 93.75 172 TYR A O 1
ATOM 1340 N N . LEU A 1 173 ? 1.009 -6.653 14.244 1.00 92.50 173 LEU A N 1
ATOM 1341 C CA . LEU A 1 173 ? 2.349 -6.180 14.625 1.00 92.50 173 LEU A CA 1
ATOM 1342 C C . LEU A 1 173 ? 3.316 -7.352 14.871 1.00 92.50 173 LEU A C 1
ATOM 1344 O O . LEU A 1 173 ? 4.320 -7.215 15.573 1.00 92.50 173 LEU A O 1
ATOM 1348 N N . SER A 1 174 ? 2.992 -8.535 14.340 1.00 92.62 174 SER A N 1
ATOM 1349 C CA . SER A 1 174 ? 3.843 -9.727 14.443 1.00 92.62 174 SER A CA 1
ATOM 1350 C C . SER A 1 174 ? 5.238 -9.446 13.896 1.00 92.62 174 SER A C 1
ATOM 1352 O O . SER A 1 174 ? 5.386 -8.675 12.964 1.00 92.62 174 SER A O 1
ATOM 1354 N N . ASP A 1 175 ? 6.279 -10.072 14.443 1.00 90.81 175 ASP A N 1
ATOM 1355 C CA . ASP A 1 175 ? 7.657 -9.949 13.940 1.00 90.81 175 ASP A CA 1
ATOM 1356 C C . ASP A 1 175 ? 8.248 -8.518 13.889 1.00 90.81 175 ASP A C 1
ATOM 1358 O O . ASP A 1 175 ? 9.330 -8.324 13.330 1.00 90.81 175 ASP A O 1
ATOM 1362 N N . CYS A 1 176 ? 7.625 -7.528 14.540 1.00 90.44 176 CYS A N 1
ATOM 1363 C CA . CYS A 1 176 ? 8.192 -6.189 14.744 1.00 90.44 176 CYS A CA 1
ATOM 1364 C C . CYS A 1 176 ? 9.225 -6.191 15.879 1.00 90.44 176 CYS A C 1
ATOM 1366 O O . CYS A 1 176 ? 8.975 -5.722 16.987 1.00 90.44 176 CYS A O 1
ATOM 1368 N N . LYS A 1 177 ? 10.411 -6.750 15.620 1.00 88.81 177 LYS A N 1
ATOM 1369 C CA . LYS A 1 177 ? 11.419 -7.063 16.657 1.00 88.81 177 LYS A CA 1
ATOM 1370 C C . LYS A 1 177 ? 11.989 -5.853 17.399 1.00 88.81 177 LYS A C 1
ATOM 1372 O O . LYS A 1 177 ? 12.574 -6.033 18.464 1.00 88.81 177 LYS A O 1
ATOM 1377 N N . ARG A 1 178 ? 11.891 -4.659 16.813 1.00 92.50 178 ARG A N 1
ATOM 1378 C CA . ARG A 1 178 ? 12.395 -3.410 17.399 1.00 92.50 178 ARG A CA 1
ATOM 1379 C C . ARG A 1 178 ? 11.320 -2.614 18.129 1.00 92.50 178 ARG A C 1
ATOM 1381 O O . ARG A 1 178 ? 11.681 -1.702 18.858 1.00 92.50 178 ARG A O 1
ATOM 1388 N N . LEU A 1 179 ? 10.044 -2.973 17.977 1.00 92.31 179 LEU A N 1
ATOM 1389 C CA . LEU A 1 179 ? 8.932 -2.262 18.595 1.00 92.31 179 LEU A CA 1
ATOM 1390 C C . LEU A 1 179 ? 9.049 -2.356 20.116 1.00 92.31 179 LEU A C 1
ATOM 1392 O O . LEU A 1 179 ? 8.969 -3.447 20.683 1.00 92.31 179 LEU A O 1
ATOM 1396 N N . THR A 1 180 ? 9.259 -1.216 20.769 1.00 89.06 180 THR A N 1
ATOM 1397 C CA . THR A 1 180 ? 9.484 -1.176 22.221 1.00 89.06 180 THR A CA 1
ATOM 1398 C C . THR A 1 180 ? 8.229 -0.800 22.995 1.00 89.06 180 THR A C 1
ATOM 1400 O O . THR A 1 180 ? 8.082 -1.204 24.149 1.00 89.06 180 THR A O 1
ATOM 1403 N N . GLN A 1 181 ? 7.323 -0.041 22.373 1.00 83.56 181 GLN A N 1
ATOM 1404 C CA . GLN A 1 181 ? 6.128 0.494 23.015 1.00 83.56 181 GLN A CA 1
ATOM 1405 C C . GLN A 1 181 ? 4.945 0.519 22.048 1.00 83.56 181 GLN A C 1
ATOM 1407 O O . GLN A 1 181 ? 5.086 0.850 20.871 1.00 83.56 181 GLN A O 1
ATOM 1412 N N . LEU A 1 182 ? 3.762 0.207 22.576 1.00 80.88 182 LEU A N 1
ATOM 1413 C CA . LEU A 1 182 ? 2.496 0.538 21.933 1.00 80.88 182 LEU A CA 1
ATOM 1414 C C . LEU A 1 182 ? 1.984 1.856 22.523 1.00 80.88 182 LEU A C 1
ATOM 1416 O O . LEU A 1 182 ? 2.154 2.075 23.724 1.00 80.88 182 LEU A O 1
ATOM 1420 N N . PRO A 1 183 ? 1.369 2.734 21.718 1.00 73.00 183 PRO A N 1
ATOM 1421 C CA . PRO A 1 183 ? 0.713 3.913 22.253 1.00 73.00 183 PRO A CA 1
ATOM 1422 C C . PRO A 1 183 ? -0.340 3.559 23.316 1.00 73.00 183 PRO A C 1
ATOM 1424 O O . PRO A 1 183 ? -1.108 2.623 23.128 1.00 73.00 183 PRO A O 1
ATOM 1427 N N . GLU A 1 184 ? -0.421 4.343 24.397 1.00 69.88 184 GLU A N 1
ATOM 1428 C CA . GLU A 1 184 ? -1.303 4.082 25.558 1.00 69.88 184 GLU A CA 1
ATOM 1429 C C . GLU A 1 184 ? -2.814 4.080 25.248 1.00 69.88 184 GLU A C 1
ATOM 1431 O O . GLU A 1 184 ? -3.627 3.741 26.103 1.00 69.88 184 GLU A O 1
ATOM 1436 N N . PHE A 1 185 ? -3.199 4.501 24.046 1.00 68.00 185 PHE A N 1
ATOM 1437 C CA . PHE A 1 185 ? -4.585 4.622 23.589 1.00 68.00 185 PHE A CA 1
ATOM 1438 C C . PHE A 1 185 ? -5.030 3.481 22.655 1.00 68.00 185 PHE A C 1
ATOM 1440 O O . PHE A 1 185 ? -6.129 3.561 22.103 1.00 68.00 185 PHE A O 1
ATOM 1447 N N . LEU A 1 186 ? -4.178 2.469 22.447 1.00 60.44 186 LEU A N 1
ATOM 1448 C CA . LEU A 1 186 ? -4.541 1.172 21.857 1.00 60.44 186 LEU A CA 1
ATOM 1449 C C . LEU A 1 186 ? -5.055 0.222 22.944 1.00 60.44 186 LEU A C 1
ATOM 1451 O O . LEU A 1 186 ? -6.048 -0.484 22.663 1.00 60.44 186 LEU A O 1
#

Secondary structure (DSSP, 8-state):
--TTTT-SB--GGGGG-TT--EEE----TT-SS-----B--GGGGG-TT--EEE-PPPPTTS---B-PPP-TTS-TT--EEE-TTS-B-SSSHHHHGGG-TT--EEE-SSPPP-TT-TT--EEE-TTS---TTTS-GGGGG-TT--EEE-TT---S---GGGGG-TT--EEE-TT-TT-----TT-

Foldseek 3Di:
DDPQQDCLEDDLCVLVPLVAAEDEQAPDPPPPHWRNPQEYDLSVQSNQNHAYDEHYADDPPDPRAHAYHANLNGPLNHAEYAAQRHNHDPHHCQPHVLSNQNHQYYHHLADHQCPNNQNHAEYENANSQDEVCRQPLSVLSNQNHAYYEHAQYAYQADHPSVLSNVNYNYYHHHNNVNHNDDPPND

Radius of gyration: 17.0 Å; chains: 1; bounding box: 32×35×52 Å

pLDDT: mean 77.76, std 15.01, range [36.78, 95.75]

InterPro domains:
  IPR001611 Leucine-rich repeat [PF13516] (77-93)
  IPR001611 Leucine-rich repeat [PS51450] (144-165)
  IPR025875 Leucine rich repeat 4 [PF12799] (118-158)
  IPR032675 Leucine-rich repeat domain superfamily [G3DSA:3.80.10.10] (2-186)
  IPR050715 Leucine-rich repeat and signaling effector domain-containing protein [PTHR45752] (111-184)

Sequence (186 aa):
MSSMQNLVSLPSSICKLKGLVKLNLWKNWRSLMPTLISQPPSSIVRLNKLKLLTFAKQKSEARVYFVFPRVNEGLFSLKHLDLSDCNLIDGGLLEDVESLSSLEILNLSELPGFMGMQNLETLDLSHCNLIDGGLVEDIGCLSSLKMLDLSGNNFEHLPQRIAQLGALQNLYLSDCKRLTQLPEFL